Protein AF-A0A4R0HI37-F1 (afdb_monomer_lite)

Organism: NCBI:txid1124743

Structure (mmCIF, N/CA/C/O backbone):
data_AF-A0A4R0HI37-F1
#
_entry.id   AF-A0A4R0HI37-F1
#
loop_
_atom_site.group_PDB
_atom_site.id
_atom_site.type_symbol
_atom_site.label_atom_id
_atom_site.label_alt_id
_atom_site.label_comp_id
_atom_site.label_asym_id
_atom_site.label_entity_id
_atom_site.label_seq_id
_atom_site.pdbx_PDB_ins_code
_atom_site.Cartn_x
_atom_site.Cartn_y
_atom_site.Cartn_z
_atom_site.occupancy
_atom_site.B_iso_or_equiv
_atom_site.auth_seq_id
_atom_site.auth_comp_id
_atom_site.auth_asym_id
_atom_site.auth_atom_id
_atom_site.pdbx_PDB_model_num
ATOM 1 N N . MET A 1 1 ? 17.847 14.783 -6.066 1.00 59.78 1 MET A N 1
ATOM 2 C CA . MET A 1 1 ? 16.856 13.921 -5.387 1.00 59.78 1 MET A CA 1
ATOM 3 C C . MET A 1 1 ? 16.547 12.796 -6.346 1.00 59.78 1 MET A C 1
ATOM 5 O O . MET A 1 1 ? 16.470 13.089 -7.533 1.00 59.78 1 MET A O 1
ATOM 9 N N . ALA A 1 2 ? 16.446 11.561 -5.854 1.00 75.69 2 ALA A N 1
ATOM 10 C CA . ALA A 1 2 ? 16.098 10.421 -6.695 1.00 75.69 2 ALA A CA 1
ATOM 11 C C . ALA A 1 2 ? 14.688 10.615 -7.276 1.00 75.69 2 ALA A C 1
ATOM 13 O O . ALA A 1 2 ? 13.799 11.112 -6.580 1.00 75.69 2 ALA A O 1
ATOM 14 N N . ARG A 1 3 ? 14.503 10.274 -8.552 1.00 89.00 3 ARG A N 1
ATOM 15 C CA . ARG A 1 3 ? 13.191 10.282 -9.209 1.00 89.00 3 ARG A CA 1
ATOM 16 C C . ARG A 1 3 ? 12.399 9.066 -8.727 1.00 89.00 3 ARG A C 1
ATOM 18 O O . ARG A 1 3 ? 12.920 7.956 -8.769 1.00 89.00 3 ARG A O 1
ATOM 25 N N . LEU A 1 4 ? 11.158 9.276 -8.294 1.00 90.38 4 LEU A N 1
ATOM 26 C CA . LEU A 1 4 ? 10.239 8.184 -7.973 1.00 90.38 4 LEU A CA 1
ATOM 27 C C . LEU A 1 4 ? 9.734 7.543 -9.272 1.00 90.38 4 LEU A C 1
ATOM 29 O O . LEU A 1 4 ? 9.317 8.254 -10.190 1.00 90.38 4 LEU A O 1
ATOM 33 N N . ALA A 1 5 ? 9.778 6.218 -9.347 1.00 92.62 5 ALA A N 1
ATOM 34 C CA . ALA A 1 5 ? 9.290 5.439 -10.476 1.00 92.62 5 ALA A CA 1
ATOM 35 C C . ALA A 1 5 ? 8.488 4.226 -9.995 1.00 92.62 5 ALA A C 1
ATOM 37 O O . ALA A 1 5 ? 8.773 3.670 -8.935 1.00 92.62 5 ALA A O 1
ATOM 38 N N . VAL A 1 6 ? 7.507 3.807 -10.790 1.00 94.88 6 VAL A N 1
ATOM 39 C CA . VAL A 1 6 ? 6.765 2.563 -10.579 1.00 94.88 6 VAL A CA 1
ATOM 40 C C . VAL A 1 6 ? 7.229 1.517 -11.591 1.00 94.88 6 VAL A C 1
ATOM 42 O O . VAL A 1 6 ? 7.459 1.836 -12.758 1.00 94.88 6 VAL A O 1
ATOM 45 N N . LYS A 1 7 ? 7.392 0.268 -11.151 1.00 97.19 7 LYS A N 1
ATOM 46 C CA . LYS A 1 7 ? 7.703 -0.874 -12.021 1.00 97.19 7 LYS A CA 1
ATOM 47 C C . LYS A 1 7 ? 6.649 -1.958 -11.892 1.00 97.19 7 LYS A C 1
ATOM 49 O O . LYS A 1 7 ? 6.216 -2.287 -10.792 1.00 97.19 7 LYS A O 1
ATOM 54 N N . LEU A 1 8 ? 6.222 -2.494 -13.028 1.00 97.94 8 LEU A N 1
ATOM 55 C CA . LEU A 1 8 ? 5.032 -3.327 -13.131 1.00 97.94 8 LEU A CA 1
ATOM 56 C C . LEU A 1 8 ? 5.429 -4.757 -13.472 1.00 97.94 8 LEU A C 1
ATOM 58 O O . LEU A 1 8 ? 5.976 -5.029 -14.540 1.00 97.94 8 LEU A O 1
ATOM 62 N N . LEU A 1 9 ? 5.108 -5.684 -12.577 1.00 97.94 9 LEU A N 1
ATOM 63 C CA . LEU A 1 9 ? 5.112 -7.106 -12.877 1.00 97.94 9 LEU A CA 1
ATOM 64 C C . LEU A 1 9 ? 3.728 -7.475 -13.410 1.00 97.94 9 LEU A C 1
ATOM 66 O O . LEU A 1 9 ? 2.850 -7.872 -12.644 1.00 97.94 9 LEU A O 1
ATOM 70 N N . LEU A 1 10 ? 3.513 -7.289 -14.712 1.00 98.31 10 LEU A N 1
ATOM 71 C CA . LEU A 1 10 ? 2.301 -7.757 -15.383 1.00 98.31 10 LEU A CA 1
ATOM 72 C C . LEU A 1 10 ? 2.461 -9.253 -15.651 1.00 98.31 10 LEU A C 1
ATOM 74 O O . LEU A 1 10 ? 3.243 -9.635 -16.523 1.00 98.31 10 LEU A O 1
ATOM 78 N N . VAL A 1 11 ? 1.770 -10.082 -14.867 1.00 97.75 11 VAL A N 1
ATOM 79 C CA . VAL A 1 11 ? 1.872 -11.542 -14.947 1.00 97.75 11 VAL A CA 1
ATOM 80 C C . VAL A 1 11 ? 0.556 -12.129 -15.436 1.00 97.75 11 VAL A C 1
ATOM 82 O O . VAL A 1 11 ? -0.494 -11.866 -14.843 1.00 97.75 11 VAL A O 1
ATOM 85 N N . ASP A 1 12 ? 0.626 -12.928 -16.498 1.00 97.62 12 ASP A N 1
ATOM 86 C CA . ASP A 1 12 ? -0.551 -13.556 -17.094 1.00 97.62 12 ASP A CA 1
ATOM 87 C C . ASP A 1 12 ? -1.025 -14.819 -16.348 1.00 97.62 12 ASP A C 1
ATOM 89 O O . ASP A 1 12 ? -0.479 -15.204 -15.304 1.00 97.62 12 ASP A O 1
ATOM 93 N N . GLU A 1 13 ? -2.083 -15.452 -16.860 1.00 96.06 13 GLU A N 1
ATOM 94 C CA . GLU A 1 13 ? -2.658 -16.683 -16.311 1.00 96.06 13 GLU A CA 1
ATOM 95 C C . GLU A 1 13 ? -1.726 -17.905 -16.393 1.00 96.06 13 GLU A C 1
ATOM 97 O O . GLU A 1 13 ? -1.946 -18.881 -15.673 1.00 96.06 13 GLU A O 1
ATOM 102 N N . ASP A 1 14 ? -0.680 -17.840 -17.224 1.00 96.25 14 ASP A N 1
ATOM 103 C CA . ASP A 1 14 ? 0.335 -18.883 -17.412 1.00 96.25 14 ASP A CA 1
ATOM 104 C C . ASP A 1 14 ? 1.640 -18.564 -16.649 1.00 96.25 14 ASP A C 1
ATOM 106 O O . ASP A 1 14 ? 2.684 -19.162 -16.919 1.00 96.25 14 ASP A O 1
ATOM 110 N N . ASP A 1 15 ? 1.595 -17.618 -15.702 1.00 96.88 15 ASP A N 1
ATOM 111 C CA . ASP A 1 15 ? 2.742 -17.174 -14.903 1.00 96.88 15 ASP A CA 1
ATOM 112 C C . ASP A 1 15 ? 3.897 -16.576 -15.739 1.00 96.88 15 ASP A C 1
ATOM 114 O O . ASP A 1 15 ? 5.069 -16.621 -15.345 1.00 96.88 15 ASP A O 1
ATOM 118 N N . ARG A 1 16 ? 3.585 -15.970 -16.893 1.00 98.50 16 ARG A N 1
ATOM 119 C CA . ARG A 1 16 ? 4.563 -15.240 -17.713 1.00 98.50 16 ARG A CA 1
ATOM 120 C C . ARG A 1 16 ? 4.539 -13.756 -17.391 1.00 98.50 16 ARG A C 1
ATOM 122 O O . ARG A 1 16 ? 3.476 -13.158 -17.282 1.00 98.50 16 ARG A O 1
ATOM 129 N N . LEU A 1 17 ? 5.716 -13.149 -17.305 1.00 98.69 17 LEU A N 1
ATOM 130 C CA . LEU A 1 17 ? 5.931 -11.724 -17.087 1.00 98.69 17 LEU A CA 1
ATOM 131 C C . LEU A 1 17 ? 6.124 -10.990 -18.417 1.00 98.69 17 LEU A C 1
ATOM 133 O O . LEU A 1 17 ? 6.994 -11.350 -19.212 1.00 98.69 17 LEU A O 1
ATOM 137 N N . LEU A 1 18 ? 5.369 -9.916 -18.636 1.00 98.69 18 LEU A N 1
ATOM 138 C CA . LEU A 1 18 ? 5.577 -9.037 -19.782 1.00 98.69 18 LEU A CA 1
ATOM 139 C C . LEU A 1 18 ? 6.796 -8.125 -19.577 1.00 98.69 18 LEU A C 1
ATOM 141 O O . LEU A 1 18 ? 6.825 -7.332 -18.637 1.00 98.69 18 LEU A O 1
ATOM 145 N N . LEU A 1 19 ? 7.758 -8.176 -20.503 1.00 98.69 19 LEU A N 1
ATOM 146 C CA . LEU A 1 19 ? 8.892 -7.248 -20.560 1.00 98.69 19 LEU A CA 1
ATOM 147 C C . LEU A 1 19 ? 8.927 -6.468 -21.877 1.00 98.69 19 LEU A C 1
ATOM 149 O O . LEU A 1 19 ? 8.524 -6.964 -22.934 1.00 98.69 19 LEU A O 1
ATOM 153 N N . ILE A 1 20 ? 9.473 -5.256 -21.794 1.00 97.94 20 ILE A N 1
ATOM 154 C CA . ILE A 1 20 ? 9.766 -4.364 -22.913 1.00 97.94 20 ILE A CA 1
ATOM 155 C C . ILE A 1 20 ? 11.190 -4.637 -23.383 1.00 97.94 20 ILE A C 1
ATOM 157 O O . ILE A 1 20 ? 12.125 -4.588 -22.585 1.00 97.94 20 ILE A O 1
ATOM 161 N N . HIS A 1 21 ? 11.351 -4.899 -24.677 1.00 97.69 21 HIS A N 1
ATOM 162 C CA . HIS A 1 21 ? 12.651 -4.892 -25.330 1.00 97.69 21 HIS A CA 1
ATOM 163 C C . HIS A 1 21 ? 12.986 -3.463 -25.717 1.00 97.69 21 HIS A C 1
ATOM 165 O O . HIS A 1 21 ? 12.241 -2.841 -26.478 1.00 97.69 21 HIS A O 1
ATOM 171 N N . ALA A 1 22 ? 14.115 -2.956 -25.251 1.00 95.12 22 ALA A N 1
ATOM 172 C CA . ALA A 1 22 ? 14.558 -1.623 -25.584 1.00 95.12 22 ALA A CA 1
ATOM 173 C C . ALA A 1 22 ? 16.034 -1.591 -25.944 1.00 95.12 22 ALA A C 1
ATOM 175 O O . ALA A 1 22 ? 16.808 -2.504 -25.661 1.00 95.12 22 ALA A O 1
ATOM 176 N N . LYS A 1 23 ? 16.425 -0.478 -26.547 1.00 95.12 23 LYS A N 1
ATOM 177 C CA . LYS A 1 23 ? 17.791 -0.216 -26.956 1.00 95.12 23 LYS A CA 1
ATOM 178 C C . LYS A 1 23 ? 18.229 1.163 -26.512 1.00 95.12 23 LYS A C 1
ATOM 180 O O . LYS A 1 23 ? 17.545 2.152 -26.762 1.00 95.12 23 LYS A O 1
ATOM 185 N N . ASP A 1 24 ? 19.409 1.234 -25.910 1.00 90.69 24 ASP A N 1
ATOM 186 C CA . ASP A 1 24 ? 20.024 2.503 -25.546 1.00 90.69 24 ASP A CA 1
ATOM 187 C C . ASP A 1 24 ? 20.394 3.299 -26.818 1.00 90.69 24 ASP A C 1
ATOM 189 O O . ASP A 1 24 ? 21.182 2.815 -27.642 1.00 90.69 24 ASP A O 1
ATOM 193 N N . PRO A 1 25 ? 19.882 4.533 -27.005 1.00 88.31 25 PRO A N 1
ATOM 194 C CA . PRO A 1 25 ? 20.164 5.327 -28.202 1.00 88.31 25 PRO A CA 1
ATOM 195 C C . PRO A 1 25 ? 21.649 5.645 -28.412 1.00 88.31 25 PRO A C 1
ATOM 197 O O . PRO A 1 25 ? 22.098 5.773 -29.552 1.00 88.31 25 PRO A O 1
ATOM 200 N N . LYS A 1 26 ? 22.431 5.761 -27.336 1.00 89.25 26 LYS A N 1
ATOM 201 C CA . LYS A 1 26 ? 23.841 6.164 -27.361 1.00 89.25 26 LYS A CA 1
ATOM 202 C C . LYS A 1 26 ? 24.768 4.967 -27.543 1.00 89.25 26 LYS A C 1
ATOM 204 O O . LYS A 1 26 ? 25.647 5.000 -28.401 1.00 89.25 26 LYS A O 1
ATOM 209 N N . THR A 1 27 ? 24.607 3.928 -26.729 1.00 91.38 27 THR A N 1
ATOM 210 C CA . THR A 1 27 ? 25.486 2.747 -26.730 1.00 91.38 27 THR A CA 1
ATOM 211 C C . THR A 1 27 ? 25.024 1.673 -27.705 1.00 91.38 27 THR A C 1
ATOM 213 O O . THR A 1 27 ? 25.823 0.813 -28.069 1.00 91.38 27 THR A O 1
ATOM 216 N N . GLN A 1 28 ? 23.766 1.742 -28.158 1.00 92.00 28 GLN A N 1
ATOM 217 C CA . GLN A 1 28 ? 23.101 0.731 -28.983 1.00 92.00 28 GLN A CA 1
ATOM 218 C C . GLN A 1 28 ? 22.955 -0.630 -28.282 1.00 92.00 28 GLN A C 1
ATOM 220 O O . GLN A 1 28 ? 22.592 -1.599 -28.944 1.00 92.00 28 GLN A O 1
ATOM 225 N N . ALA A 1 29 ? 23.234 -0.706 -26.976 1.00 93.31 29 ALA A N 1
ATOM 226 C CA . ALA A 1 29 ? 23.033 -1.909 -26.183 1.00 93.31 29 ALA A CA 1
ATOM 227 C C . ALA A 1 29 ? 21.537 -2.194 -26.032 1.00 93.31 29 ALA A C 1
ATOM 229 O O . ALA A 1 29 ? 20.752 -1.282 -25.772 1.00 93.31 29 ALA A O 1
ATOM 230 N N . GLU A 1 30 ? 21.168 -3.457 -26.196 1.00 96.44 30 GLU A N 1
ATOM 231 C CA . GLU A 1 30 ? 19.800 -3.946 -26.063 1.00 96.44 30 GLU A CA 1
ATOM 232 C C . GLU A 1 30 ? 19.589 -4.546 -24.671 1.00 96.44 30 GLU A C 1
ATOM 234 O O . GLU A 1 30 ? 20.488 -5.185 -24.109 1.00 96.44 30 GLU A O 1
ATOM 239 N N . CYS A 1 31 ? 18.415 -4.302 -24.096 1.00 96.06 31 CYS A N 1
ATOM 240 C CA . CYS A 1 31 ? 18.028 -4.843 -22.806 1.00 96.06 31 CYS A CA 1
ATOM 241 C C . CYS A 1 31 ? 16.516 -5.029 -22.680 1.00 96.06 31 CYS A C 1
ATOM 243 O O . CYS A 1 31 ? 15.722 -4.421 -23.397 1.00 96.06 31 CYS A O 1
ATOM 245 N N . TRP A 1 32 ? 16.137 -5.855 -21.713 1.00 98.06 32 TRP A N 1
ATOM 246 C CA . TRP A 1 32 ? 14.761 -6.100 -21.325 1.00 98.06 32 TRP A CA 1
ATOM 247 C C . TRP A 1 32 ? 14.485 -5.514 -19.949 1.00 98.06 32 TRP A C 1
ATOM 249 O O . TRP A 1 32 ? 15.277 -5.700 -19.019 1.00 98.06 32 TRP A O 1
ATOM 259 N N . TYR A 1 33 ? 13.355 -4.830 -19.805 1.00 96.19 33 TYR A N 1
ATOM 260 C CA . TYR A 1 33 ? 12.918 -4.289 -18.522 1.00 96.19 33 TYR A CA 1
ATOM 261 C C . TYR A 1 33 ? 11.389 -4.321 -18.375 1.00 96.19 33 TYR A C 1
ATOM 263 O O . TYR A 1 33 ? 10.674 -4.393 -19.376 1.00 96.19 33 TYR A O 1
ATOM 271 N N . PRO A 1 34 ? 10.860 -4.269 -17.141 1.00 97.25 34 PRO A N 1
ATOM 272 C CA . PRO A 1 34 ? 9.420 -4.246 -16.916 1.00 97.25 34 PRO A CA 1
ATOM 273 C C . PRO A 1 34 ? 8.796 -2.902 -17.280 1.00 97.25 34 PRO A C 1
ATOM 275 O O . PRO A 1 34 ? 9.408 -1.848 -17.061 1.00 97.25 34 PRO A O 1
ATOM 278 N N . VAL A 1 35 ? 7.545 -2.974 -17.735 1.00 97.19 35 VAL A N 1
ATOM 279 C CA . VAL A 1 35 ? 6.644 -1.833 -17.949 1.00 97.19 35 VAL A CA 1
ATOM 280 C C . VAL A 1 35 ? 6.682 -0.897 -16.734 1.00 97.19 35 VAL A C 1
ATOM 282 O O . VAL A 1 35 ? 6.806 -1.348 -15.587 1.00 97.19 35 VAL A O 1
ATOM 285 N N . GLY A 1 36 ? 6.587 0.406 -16.970 1.00 95.44 36 GLY A N 1
ATOM 286 C CA . GLY A 1 36 ? 6.485 1.418 -15.926 1.00 95.44 36 GLY A CA 1
ATOM 287 C C . GLY A 1 36 ? 7.506 2.538 -16.055 1.00 95.44 36 GLY A C 1
ATOM 288 O O . GLY A 1 36 ? 8.613 2.354 -16.571 1.00 95.44 36 GLY A O 1
ATOM 289 N N . GLY A 1 37 ? 7.168 3.680 -15.468 1.00 93.19 37 GLY A N 1
ATOM 290 C CA . GLY A 1 37 ? 7.919 4.916 -15.609 1.00 93.19 37 GLY A CA 1
ATOM 291 C C . GLY A 1 37 ? 7.849 5.793 -14.366 1.00 93.19 37 GLY A C 1
ATOM 292 O O . GLY A 1 37 ? 7.742 5.315 -13.235 1.00 93.19 37 GLY A O 1
ATOM 293 N N . GLY A 1 38 ? 8.017 7.098 -14.564 1.00 92.88 38 GLY A N 1
ATOM 294 C CA . GLY A 1 38 ? 8.097 8.049 -13.457 1.00 92.88 38 GLY A CA 1
ATOM 295 C C . GLY A 1 38 ? 6.734 8.331 -12.841 1.00 92.88 38 GLY A C 1
ATOM 296 O O . GLY A 1 38 ? 5.750 8.465 -13.556 1.00 92.88 38 GLY A O 1
ATOM 297 N N . VAL A 1 39 ? 6.704 8.501 -11.522 1.00 91.31 39 VAL A N 1
ATOM 298 C CA . VAL A 1 39 ? 5.502 8.943 -10.805 1.00 91.31 39 VAL A CA 1
ATOM 299 C C . VAL A 1 39 ? 5.473 10.469 -10.787 1.00 91.31 39 VAL A C 1
ATOM 301 O O . VAL A 1 39 ? 6.465 11.108 -10.414 1.00 91.31 39 VAL A O 1
ATOM 304 N N . GLU A 1 40 ? 4.355 11.056 -11.209 1.00 88.94 40 GLU A N 1
ATOM 305 C CA . GLU A 1 40 ? 4.152 12.507 -11.193 1.00 88.94 40 GLU A CA 1
ATOM 306 C C . GLU A 1 40 ? 3.806 13.016 -9.779 1.00 88.94 40 GLU A C 1
ATOM 308 O O . GLU A 1 40 ? 3.423 12.250 -8.898 1.00 88.94 40 GLU A O 1
ATOM 313 N N . ALA A 1 41 ? 3.995 14.316 -9.518 1.00 73.69 41 ALA A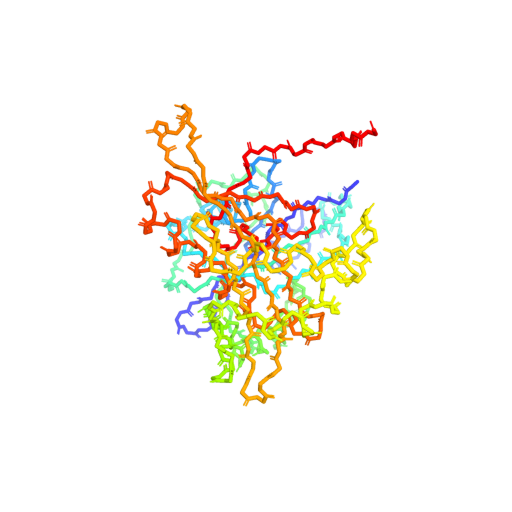 N 1
ATOM 314 C CA . ALA A 1 41 ? 3.969 14.878 -8.158 1.00 73.69 41 ALA A CA 1
ATOM 315 C C . ALA A 1 41 ? 2.610 14.743 -7.437 1.00 73.69 41 ALA A C 1
ATOM 317 O O . ALA A 1 41 ? 2.550 14.788 -6.209 1.00 73.69 41 ALA A O 1
ATOM 318 N N . ASP A 1 42 ? 1.543 14.609 -8.209 1.00 81.06 42 ASP A N 1
ATOM 319 C CA . ASP A 1 42 ? 0.139 14.569 -7.819 1.00 81.06 42 ASP A CA 1
ATOM 320 C C . ASP A 1 42 ? -0.518 13.213 -8.137 1.00 81.06 42 ASP A C 1
ATOM 322 O O . ASP A 1 42 ? -1.724 13.038 -7.964 1.00 81.06 42 ASP A O 1
ATOM 326 N N . GLU A 1 43 ? 0.283 12.231 -8.550 1.00 79.06 43 GLU A N 1
ATOM 327 C CA . GLU A 1 43 ? -0.177 10.913 -8.963 1.00 79.06 43 GLU A CA 1
ATOM 328 C C . GLU A 1 43 ? 0.105 9.852 -7.882 1.00 79.06 43 GLU A C 1
ATOM 330 O O . GLU A 1 43 ? 1.173 9.811 -7.270 1.00 79.06 43 GLU A O 1
ATOM 335 N N . SER A 1 44 ? -0.862 8.961 -7.629 1.00 82.06 44 SER A N 1
ATOM 336 C CA . SER A 1 44 ? -0.637 7.790 -6.770 1.00 82.06 44 SER A CA 1
ATOM 337 C C . SER A 1 44 ? 0.161 6.710 -7.513 1.00 82.06 44 SER A C 1
ATOM 339 O O . SER A 1 44 ? 0.123 6.649 -8.740 1.00 82.06 44 SER A O 1
ATOM 341 N N . LEU A 1 45 ? 0.804 5.779 -6.795 1.00 81.12 45 LEU A N 1
ATOM 342 C CA . LEU A 1 45 ? 1.499 4.644 -7.430 1.00 81.12 45 LEU A CA 1
ATOM 343 C C . LEU A 1 45 ? 0.585 3.820 -8.350 1.00 81.12 45 LEU A C 1
ATOM 345 O O . LEU A 1 45 ? 1.017 3.388 -9.412 1.00 81.12 45 LEU A O 1
ATOM 349 N N . GLN A 1 46 ? -0.679 3.625 -7.963 1.00 89.69 46 GLN A N 1
ATOM 350 C CA . GLN A 1 46 ? -1.654 2.870 -8.759 1.00 89.69 46 GLN A CA 1
ATOM 351 C C . GLN A 1 46 ? -2.114 3.655 -9.992 1.00 89.69 46 GLN A C 1
ATOM 353 O O . GLN A 1 46 ? -2.355 3.076 -11.048 1.00 89.69 46 GLN A O 1
ATOM 358 N N . THR A 1 47 ? -2.223 4.979 -9.870 1.00 87.31 47 THR A N 1
ATOM 359 C CA . THR A 1 47 ? -2.568 5.850 -10.998 1.00 87.31 47 THR A CA 1
ATOM 360 C C . THR A 1 47 ? -1.426 5.867 -12.016 1.00 87.31 47 THR A C 1
ATOM 362 O O . THR A 1 47 ? -1.681 5.603 -13.190 1.00 87.31 47 THR A O 1
ATOM 365 N N . ALA A 1 48 ? -0.178 6.008 -11.550 1.00 91.81 48 ALA A N 1
ATOM 366 C CA . ALA A 1 48 ? 1.015 5.929 -12.393 1.00 91.81 48 ALA A CA 1
ATOM 367 C C . ALA A 1 48 ? 1.121 4.562 -13.074 1.00 91.81 48 ALA A C 1
ATOM 369 O O . ALA A 1 48 ? 1.330 4.481 -14.278 1.00 91.81 48 ALA A O 1
ATOM 370 N N . ALA A 1 49 ? 0.884 3.480 -12.329 1.00 95.62 49 ALA A N 1
ATOM 371 C CA . ALA A 1 49 ? 0.842 2.124 -12.865 1.00 95.62 49 ALA A CA 1
ATOM 372 C C . ALA A 1 49 ? -0.159 1.970 -14.018 1.00 95.62 49 ALA A C 1
ATOM 374 O O . ALA A 1 49 ? 0.182 1.426 -15.070 1.00 95.62 49 ALA A O 1
ATOM 375 N N . ALA A 1 50 ? -1.387 2.461 -13.833 1.00 94.50 50 ALA A N 1
ATOM 376 C CA . ALA A 1 50 ? -2.434 2.389 -14.844 1.00 94.50 50 ALA A CA 1
ATOM 377 C C . ALA A 1 50 ? -2.110 3.245 -16.079 1.00 94.50 50 ALA A C 1
ATOM 379 O O . ALA A 1 50 ? -2.331 2.789 -17.203 1.00 94.50 50 ALA A O 1
ATOM 380 N N . ARG A 1 51 ? -1.568 4.455 -15.880 1.00 95.44 51 ARG A N 1
ATOM 381 C CA . ARG A 1 51 ? -1.148 5.350 -16.965 1.00 95.44 51 ARG A CA 1
ATOM 382 C C . ARG A 1 51 ? -0.029 4.727 -17.795 1.00 95.44 51 ARG A C 1
ATOM 384 O O . ARG A 1 51 ? -0.218 4.538 -18.991 1.00 95.44 51 ARG A O 1
ATOM 391 N N . GLU A 1 52 ? 1.074 4.342 -17.159 1.00 96.69 52 GLU A N 1
ATOM 392 C CA . GLU A 1 52 ? 2.247 3.761 -17.826 1.00 96.69 52 GLU A CA 1
ATOM 393 C C . GLU A 1 52 ? 1.885 2.456 -18.552 1.00 96.69 52 GLU A C 1
ATOM 395 O O . GLU A 1 52 ? 2.240 2.254 -19.711 1.00 96.69 52 GLU A O 1
ATOM 400 N N . THR A 1 53 ? 1.077 1.597 -17.920 1.00 97.31 53 THR A N 1
ATOM 401 C CA . THR A 1 53 ? 0.574 0.375 -18.564 1.00 97.31 53 THR A CA 1
ATOM 402 C C . THR A 1 53 ? -0.191 0.691 -19.846 1.00 97.31 53 THR A C 1
ATOM 404 O O . THR A 1 53 ? 0.029 0.046 -20.875 1.00 97.31 53 THR A O 1
ATOM 407 N N . TYR A 1 54 ? -1.098 1.667 -19.804 1.00 96.25 54 TYR A N 1
ATOM 408 C CA . TYR A 1 54 ? -1.867 2.056 -20.978 1.00 96.25 54 TYR A CA 1
ATOM 409 C C . TYR A 1 54 ? -0.977 2.672 -22.064 1.00 96.25 54 TYR A C 1
ATOM 411 O O . TYR A 1 54 ? -1.100 2.304 -23.232 1.00 96.25 54 TYR A O 1
ATOM 419 N N . GLU A 1 55 ? -0.076 3.578 -21.692 1.00 94.38 55 GLU A N 1
ATOM 420 C CA . GLU A 1 55 ? 0.837 4.267 -22.606 1.00 94.38 55 GLU A CA 1
ATOM 421 C C . GLU A 1 55 ? 1.738 3.273 -23.352 1.00 94.38 55 GLU A C 1
ATOM 423 O O . GLU A 1 55 ? 1.730 3.247 -24.590 1.00 94.38 55 GLU A O 1
ATOM 428 N N . GLU A 1 56 ? 2.422 2.398 -22.610 1.00 95.75 56 GLU A N 1
ATOM 429 C CA . GLU A 1 56 ? 3.428 1.477 -23.142 1.00 95.75 56 GLU A CA 1
ATOM 430 C C . GLU A 1 56 ? 2.826 0.220 -23.779 1.00 95.75 56 GLU A C 1
ATOM 432 O O . GLU A 1 56 ? 3.376 -0.295 -24.750 1.00 95.75 56 GLU A O 1
ATOM 437 N N . THR A 1 57 ? 1.692 -0.287 -23.281 1.00 96.12 57 THR A N 1
ATOM 438 C CA . THR A 1 57 ? 1.162 -1.600 -23.707 1.00 96.12 57 THR A CA 1
ATOM 439 C C . THR A 1 57 ? -0.223 -1.545 -24.348 1.00 96.12 57 THR A C 1
ATOM 441 O O . THR A 1 57 ? -0.634 -2.510 -24.996 1.00 96.12 57 THR A O 1
ATOM 444 N N . GLY A 1 58 ? -0.955 -0.443 -24.172 1.00 95.88 58 GLY A N 1
ATOM 445 C CA . GLY A 1 58 ? -2.338 -0.286 -24.624 1.00 95.88 58 GLY A CA 1
ATOM 446 C C . GLY A 1 58 ? -3.389 -0.977 -23.753 1.00 95.88 58 GLY A C 1
ATOM 447 O O . GLY A 1 58 ? -4.585 -0.815 -24.019 1.00 95.88 58 GLY A O 1
ATOM 448 N N . LEU A 1 59 ? -2.986 -1.718 -22.713 1.00 95.88 59 LEU A N 1
ATOM 449 C CA . LEU A 1 59 ? -3.911 -2.349 -21.776 1.00 95.88 59 LEU A CA 1
ATOM 450 C C . LEU A 1 59 ? -4.681 -1.279 -20.983 1.00 95.88 59 LEU A C 1
ATOM 452 O O . LEU A 1 59 ? -4.109 -0.323 -20.464 1.00 95.88 59 LEU A O 1
ATOM 456 N N . ARG A 1 60 ? -6.004 -1.443 -20.906 1.00 92.69 60 ARG A N 1
ATOM 457 C CA . ARG A 1 60 ? -6.915 -0.594 -20.124 1.00 92.69 60 ARG A CA 1
ATOM 458 C C . ARG A 1 60 ? -7.410 -1.353 -18.902 1.00 92.69 60 ARG A C 1
ATOM 460 O O . ARG A 1 60 ? -7.311 -2.574 -18.862 1.00 92.69 60 ARG A O 1
ATOM 467 N N . ASP A 1 61 ? -7.982 -0.614 -17.955 1.00 89.00 61 ASP A N 1
ATOM 468 C CA . ASP A 1 61 ? -8.640 -1.173 -16.769 1.00 89.00 61 ASP A CA 1
ATOM 469 C C . ASP A 1 61 ? -7.716 -2.102 -15.964 1.00 89.00 61 ASP A C 1
ATOM 471 O O . ASP A 1 61 ? -8.116 -3.178 -15.524 1.00 89.00 61 ASP A O 1
ATOM 475 N N . LEU A 1 62 ? -6.457 -1.676 -15.789 1.00 92.06 62 LEU A N 1
ATOM 476 C CA . LEU A 1 62 ? -5.453 -2.407 -15.021 1.00 92.06 62 LEU A CA 1
ATOM 477 C C . LEU A 1 62 ? -5.992 -2.714 -13.606 1.00 92.06 62 LEU A C 1
ATOM 479 O O . LEU A 1 62 ? -6.348 -1.777 -12.883 1.00 92.06 62 LEU A O 1
ATOM 483 N N . PRO A 1 63 ? -6.036 -3.993 -13.184 1.00 83.25 63 PRO A N 1
ATOM 484 C CA . PRO A 1 63 ? -6.414 -4.358 -11.821 1.00 83.25 63 PRO A CA 1
ATOM 485 C C . PRO A 1 63 ? -5.493 -3.706 -10.790 1.00 83.25 63 PRO A C 1
ATOM 487 O O . PRO A 1 63 ? -4.335 -3.418 -11.085 1.00 83.25 63 PRO A O 1
ATOM 490 N N . THR A 1 64 ? -5.967 -3.495 -9.563 1.00 83.44 64 THR A N 1
ATOM 491 C CA . THR A 1 64 ? -5.125 -2.934 -8.496 1.00 83.44 64 THR A CA 1
ATOM 492 C C . THR A 1 64 ? -3.901 -3.814 -8.243 1.00 83.44 64 THR A C 1
ATOM 494 O O . THR A 1 64 ? -4.024 -5.017 -8.030 1.00 83.44 64 THR A O 1
ATOM 497 N N . GLY A 1 65 ? -2.718 -3.201 -8.255 1.00 83.50 65 GLY A N 1
ATOM 498 C CA . GLY A 1 65 ? -1.455 -3.905 -8.067 1.00 83.50 65 GLY A CA 1
ATOM 499 C C . GLY A 1 65 ? -1.109 -4.117 -6.604 1.00 83.50 65 GLY A C 1
ATOM 500 O O . GLY A 1 65 ? -1.384 -3.267 -5.755 1.00 83.50 65 GLY A O 1
ATOM 501 N N . ILE A 1 66 ? -0.437 -5.222 -6.308 1.00 82.31 66 ILE A N 1
ATOM 502 C CA . ILE A 1 66 ? 0.097 -5.516 -4.979 1.00 82.31 66 ILE A CA 1
ATOM 503 C C . ILE A 1 66 ? 1.537 -5.026 -4.929 1.00 82.31 66 ILE A C 1
ATOM 505 O O . ILE A 1 66 ? 2.345 -5.418 -5.761 1.00 82.31 66 ILE A O 1
ATOM 509 N N . HIS A 1 67 ? 1.885 -4.196 -3.951 1.00 87.06 67 HIS A N 1
ATOM 510 C CA . HIS A 1 67 ? 3.272 -3.776 -3.777 1.00 87.06 67 HIS A CA 1
ATOM 511 C C . HIS A 1 67 ? 4.153 -4.943 -3.307 1.00 87.06 67 HIS A C 1
ATOM 513 O O . HIS A 1 67 ? 3.842 -5.581 -2.298 1.00 87.06 67 HIS A O 1
ATOM 519 N N . VAL A 1 68 ? 5.245 -5.210 -4.031 1.00 83.69 68 VAL A N 1
ATOM 520 C CA . VAL A 1 68 ? 6.112 -6.377 -3.802 1.00 83.69 68 VAL A CA 1
ATOM 521 C C . VAL A 1 68 ? 7.535 -6.011 -3.401 1.00 83.69 68 VAL A C 1
ATOM 523 O O . VAL A 1 68 ? 8.052 -6.617 -2.465 1.00 83.69 68 VAL A O 1
ATOM 526 N N . TRP A 1 69 ? 8.159 -5.012 -4.034 1.00 85.62 69 TRP A N 1
ATOM 527 C CA . TRP A 1 69 ? 9.571 -4.677 -3.815 1.00 85.62 69 TRP A CA 1
ATOM 528 C C . TRP A 1 69 ? 9.834 -3.175 -3.917 1.00 85.62 69 TRP A C 1
ATOM 530 O O . TRP A 1 69 ? 9.169 -2.473 -4.672 1.00 85.62 69 TRP A O 1
ATOM 540 N N . THR A 1 70 ? 10.884 -2.710 -3.240 1.00 82.75 70 THR A N 1
ATOM 541 C CA . THR A 1 70 ? 11.455 -1.375 -3.450 1.00 82.75 70 THR A CA 1
ATOM 542 C C . THR A 1 70 ? 12.922 -1.474 -3.841 1.00 82.75 70 THR A C 1
ATOM 544 O O . THR A 1 70 ? 13.632 -2.390 -3.411 1.00 82.75 70 THR A O 1
ATOM 547 N N . ARG A 1 71 ? 13.394 -0.540 -4.671 1.00 83.50 71 ARG A N 1
ATOM 548 C CA . ARG A 1 71 ? 14.790 -0.522 -5.119 1.00 83.50 71 ARG A CA 1
ATOM 549 C C . ARG A 1 71 ? 15.301 0.891 -5.366 1.00 83.50 71 ARG A C 1
ATOM 551 O O . ARG A 1 71 ? 14.845 1.574 -6.274 1.00 83.50 71 ARG A O 1
ATOM 558 N N . ASP A 1 72 ? 16.325 1.280 -4.617 1.00 84.69 72 ASP A N 1
ATOM 559 C CA . ASP A 1 72 ? 17.138 2.459 -4.911 1.00 84.69 72 ASP A CA 1
ATOM 560 C C . ASP A 1 72 ? 18.323 2.060 -5.789 1.00 84.69 72 ASP A C 1
ATOM 562 O O . ASP A 1 72 ? 19.111 1.182 -5.424 1.00 84.69 72 ASP A O 1
ATOM 566 N N . HIS A 1 73 ? 18.473 2.699 -6.947 1.00 83.38 73 HIS A N 1
ATOM 567 C CA . HIS A 1 73 ? 19.652 2.501 -7.788 1.00 83.38 73 HIS A CA 1
ATOM 568 C C . HIS A 1 73 ? 19.910 3.689 -8.713 1.00 83.38 73 HIS A C 1
ATOM 570 O O . HIS A 1 73 ? 19.074 4.573 -8.890 1.00 83.38 73 HIS A O 1
ATOM 576 N N . THR A 1 74 ? 21.091 3.675 -9.316 1.00 88.62 74 THR A N 1
ATOM 577 C CA . THR A 1 74 ? 21.512 4.644 -10.322 1.00 88.62 74 THR A CA 1
ATOM 578 C C . THR A 1 74 ? 21.827 3.886 -11.602 1.00 88.62 74 THR A C 1
ATOM 580 O O . THR A 1 74 ? 22.571 2.904 -11.564 1.00 88.62 74 THR A O 1
ATOM 583 N N . TYR A 1 75 ? 21.311 4.353 -12.736 1.00 84.69 75 TYR A N 1
ATOM 584 C CA . TYR A 1 75 ? 21.635 3.792 -14.047 1.00 84.69 75 TYR A CA 1
ATOM 585 C C . TYR A 1 75 ? 22.026 4.892 -15.037 1.00 84.69 75 TYR A C 1
ATOM 587 O O . TYR A 1 75 ? 21.665 6.056 -14.864 1.00 84.69 75 TYR A O 1
ATOM 595 N N . GLU A 1 76 ? 22.802 4.529 -16.061 1.00 86.19 76 GLU A N 1
ATOM 596 C CA . GLU A 1 76 ? 23.087 5.399 -17.206 1.00 86.19 76 GLU A CA 1
ATOM 597 C C . GLU A 1 76 ? 22.266 4.918 -18.401 1.00 86.19 76 GLU A C 1
ATOM 599 O O . GLU A 1 76 ? 22.358 3.749 -18.773 1.00 86.19 76 GLU A O 1
ATOM 604 N N . PHE A 1 77 ? 21.482 5.810 -19.003 1.00 81.44 77 PHE A N 1
ATOM 605 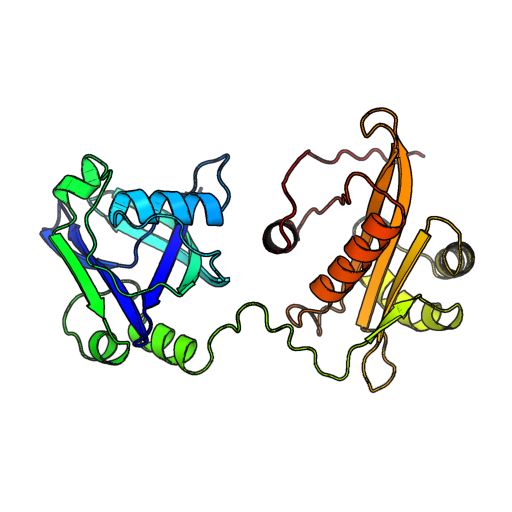C CA . PHE A 1 77 ? 20.739 5.522 -20.226 1.00 81.44 77 PHE A CA 1
ATOM 606 C C . PHE A 1 77 ? 20.723 6.757 -21.122 1.00 81.44 77 PHE A C 1
ATOM 608 O O . PHE A 1 77 ? 20.601 7.882 -20.637 1.00 81.44 77 PHE A O 1
ATOM 615 N N . ASN A 1 78 ? 20.944 6.577 -22.428 1.00 85.50 78 ASN A N 1
ATOM 616 C CA . ASN A 1 78 ? 21.153 7.684 -23.374 1.00 85.50 78 ASN A CA 1
ATOM 617 C C . ASN A 1 78 ? 22.277 8.660 -22.939 1.00 85.50 78 ASN A C 1
ATOM 619 O O . ASN A 1 78 ? 22.307 9.834 -23.300 1.00 85.50 78 ASN A O 1
ATOM 623 N N . GLY A 1 79 ? 23.242 8.171 -22.153 1.00 85.12 79 GLY A N 1
ATOM 624 C CA . GLY A 1 79 ? 24.337 8.974 -21.614 1.00 85.12 79 GLY A CA 1
ATOM 625 C C . GLY A 1 79 ? 23.986 9.893 -20.453 1.00 85.12 79 GLY A C 1
ATOM 626 O O . GLY A 1 79 ? 24.846 10.679 -20.054 1.00 85.12 79 GLY A O 1
ATOM 627 N N . GLU A 1 80 ? 22.771 9.792 -19.926 1.00 86.25 80 GLU A N 1
ATOM 628 C CA . GLU A 1 80 ? 22.335 10.490 -18.727 1.00 86.25 80 GLU A CA 1
ATOM 629 C C . GLU A 1 80 ? 22.343 9.528 -17.546 1.00 86.25 80 GLU A C 1
ATOM 631 O O . GLU A 1 80 ? 21.844 8.408 -17.632 1.00 86.25 80 GLU A O 1
ATOM 636 N N . THR A 1 81 ? 22.930 9.967 -16.435 1.00 88.50 81 THR A N 1
ATOM 637 C CA . THR A 1 81 ? 22.908 9.223 -15.177 1.00 88.50 81 THR A CA 1
ATOM 638 C C . THR A 1 81 ? 21.684 9.642 -14.377 1.00 88.50 81 THR A C 1
ATOM 640 O O . THR A 1 81 ? 21.535 10.821 -14.051 1.00 88.50 81 THR A O 1
ATOM 643 N N . VAL A 1 82 ? 20.826 8.681 -14.046 1.00 87.00 82 VAL A N 1
ATOM 644 C CA . VAL A 1 82 ? 19.574 8.919 -13.326 1.00 87.00 82 VAL A CA 1
ATOM 645 C C . VAL A 1 82 ? 19.588 8.143 -12.015 1.00 87.00 82 VAL A C 1
ATOM 647 O O . VAL A 1 82 ? 19.721 6.920 -12.011 1.00 87.00 82 VAL A O 1
ATOM 650 N N . ASP A 1 83 ? 19.423 8.865 -10.906 1.00 90.12 83 ASP A N 1
ATOM 651 C CA . ASP A 1 83 ? 19.136 8.283 -9.595 1.00 90.12 83 ASP A CA 1
ATOM 652 C C . ASP A 1 83 ? 17.630 8.040 -9.485 1.00 90.12 83 ASP A C 1
ATOM 654 O O . ASP A 1 83 ? 16.839 8.981 -9.628 1.00 90.12 83 ASP A O 1
ATOM 658 N N . VAL A 1 84 ? 17.227 6.803 -9.205 1.00 87.75 84 VAL A N 1
ATOM 659 C CA . VAL A 1 84 ? 15.815 6.430 -9.094 1.00 87.75 84 VAL A CA 1
ATOM 660 C C . VAL A 1 84 ? 15.518 5.649 -7.820 1.00 87.75 84 VAL A C 1
ATOM 662 O O . VAL A 1 84 ? 16.324 4.843 -7.354 1.00 87.75 84 VAL A O 1
ATOM 665 N N . HIS A 1 85 ? 14.327 5.903 -7.288 1.00 90.06 85 HIS A N 1
ATOM 666 C CA . HIS A 1 85 ? 13.672 5.092 -6.274 1.00 90.06 85 HIS A CA 1
ATOM 667 C C . HIS A 1 85 ? 12.496 4.388 -6.948 1.00 90.06 85 HIS A C 1
ATOM 669 O O . HIS A 1 85 ? 11.575 5.053 -7.425 1.00 90.06 85 HIS A O 1
ATOM 675 N N . GLU A 1 86 ? 12.549 3.065 -7.040 1.00 91.50 86 GLU A N 1
ATOM 676 C CA . GLU A 1 86 ? 11.520 2.259 -7.690 1.00 91.50 86 GLU A CA 1
ATOM 677 C C . GLU A 1 86 ? 10.614 1.585 -6.659 1.00 91.50 86 GLU A C 1
ATOM 679 O O . GLU A 1 86 ? 11.101 0.920 -5.744 1.00 91.50 86 GLU A O 1
ATOM 684 N N . GLU A 1 87 ? 9.307 1.688 -6.877 1.00 90.69 87 GLU A N 1
ATOM 685 C CA . GLU A 1 87 ? 8.250 0.954 -6.176 1.00 90.69 87 GLU A CA 1
ATOM 686 C C . GLU A 1 87 ? 7.665 -0.082 -7.151 1.00 90.69 87 GLU A C 1
ATOM 688 O O . GLU A 1 87 ? 7.251 0.265 -8.259 1.00 90.69 87 GLU A O 1
ATOM 693 N N . TRP A 1 88 ? 7.657 -1.364 -6.784 1.00 93.94 88 TRP A N 1
ATOM 694 C CA . TRP A 1 88 ? 7.288 -2.456 -7.692 1.00 93.94 88 TRP A CA 1
ATOM 695 C C . TRP A 1 88 ? 5.911 -3.017 -7.354 1.00 93.94 88 TRP A C 1
ATOM 697 O O . TRP A 1 88 ? 5.665 -3.407 -6.210 1.00 93.94 88 TRP A O 1
ATOM 707 N N . LEU A 1 89 ? 5.028 -3.103 -8.349 1.00 91.56 89 LEU A N 1
ATOM 708 C CA . LEU A 1 89 ? 3.666 -3.614 -8.208 1.00 91.56 89 LEU A CA 1
ATOM 709 C C . LEU A 1 89 ? 3.458 -4.878 -9.052 1.00 91.56 89 LEU A C 1
ATOM 711 O O . LEU A 1 89 ? 3.763 -4.897 -10.242 1.00 91.56 89 LEU A O 1
ATOM 715 N N . LEU A 1 90 ? 2.898 -5.924 -8.446 1.00 94.38 90 LEU A N 1
ATOM 716 C CA . LEU A 1 90 ? 2.425 -7.132 -9.119 1.00 94.38 90 LEU A CA 1
ATOM 717 C C . LEU A 1 90 ? 0.967 -6.971 -9.539 1.00 94.38 90 LEU A C 1
ATOM 719 O O . LEU A 1 90 ? 0.112 -6.707 -8.696 1.00 94.38 90 LEU A O 1
ATOM 723 N N . HIS A 1 91 ? 0.685 -7.215 -10.817 1.00 94.31 91 HIS A N 1
ATOM 724 C CA . HIS A 1 91 ? -0.664 -7.231 -11.370 1.00 94.31 91 HIS A CA 1
ATOM 725 C C . HIS A 1 91 ? -0.908 -8.559 -12.086 1.00 94.31 91 HIS A C 1
ATOM 727 O O . HIS A 1 91 ? -0.147 -8.939 -12.977 1.00 94.31 91 HIS A O 1
ATOM 733 N N . ARG A 1 92 ? -1.990 -9.249 -11.715 1.00 93.44 92 ARG A N 1
ATOM 734 C CA . ARG A 1 92 ? -2.508 -10.381 -12.489 1.00 93.44 92 ARG A CA 1
ATOM 735 C C . ARG A 1 92 ? -3.398 -9.849 -13.601 1.00 93.44 92 ARG A C 1
ATOM 737 O O . ARG A 1 92 ? -4.321 -9.086 -13.328 1.00 93.44 92 ARG A O 1
ATOM 744 N N . VAL A 1 93 ? -3.100 -10.229 -14.835 1.00 95.38 93 VAL A N 1
ATOM 745 C CA . VAL A 1 93 ? -3.820 -9.785 -16.034 1.00 95.38 93 VAL A CA 1
ATOM 746 C C . VAL A 1 93 ? -4.114 -10.984 -16.924 1.00 95.38 93 VAL A C 1
ATOM 748 O O . VAL A 1 93 ? -3.419 -11.988 -16.839 1.00 95.38 93 VAL A O 1
ATOM 751 N N . ASP A 1 94 ? -5.123 -10.888 -17.783 1.00 96.50 94 ASP A N 1
ATOM 752 C CA . ASP A 1 94 ? -5.279 -11.867 -18.859 1.00 96.50 94 ASP A CA 1
ATOM 753 C C . ASP A 1 94 ? -4.183 -11.639 -19.910 1.00 96.50 94 ASP A C 1
ATOM 755 O O . ASP A 1 94 ? -3.794 -10.495 -20.177 1.00 96.50 94 ASP A O 1
ATOM 759 N N . HIS A 1 95 ? -3.709 -12.707 -20.546 1.00 97.75 95 HIS A N 1
ATOM 760 C CA . HIS A 1 95 ? -2.744 -12.611 -21.629 1.00 97.75 95 HIS A CA 1
ATOM 761 C C . HIS A 1 95 ? -3.257 -11.709 -22.763 1.00 97.75 95 HIS A C 1
ATOM 763 O O . HIS A 1 95 ? -4.375 -11.856 -23.267 1.00 97.75 95 HIS A O 1
ATOM 769 N N . PHE A 1 96 ? -2.401 -10.803 -23.237 1.00 97.19 96 PHE A N 1
ATOM 770 C CA . PHE A 1 96 ? -2.725 -9.899 -24.338 1.00 97.19 96 PHE A CA 1
ATOM 771 C C . PHE A 1 96 ? -1.519 -9.640 -25.244 1.00 97.19 96 PHE A C 1
ATOM 773 O O . PHE A 1 96 ? -0.366 -9.874 -24.884 1.00 97.19 96 PHE A O 1
ATOM 780 N N . THR A 1 97 ? -1.790 -9.143 -26.452 1.00 97.06 97 THR A N 1
ATOM 781 C CA . THR A 1 97 ? -0.751 -8.644 -27.361 1.00 97.06 97 THR A CA 1
ATOM 782 C C . THR A 1 97 ? -0.560 -7.147 -27.118 1.00 97.06 97 THR A C 1
ATOM 784 O O . THR A 1 97 ? -1.489 -6.390 -27.414 1.00 97.06 97 THR A O 1
ATOM 787 N N . PRO A 1 98 ? 0.602 -6.701 -26.607 1.00 95.88 98 PRO A N 1
ATOM 788 C CA . PRO A 1 98 ? 0.852 -5.287 -26.367 1.00 95.88 98 PRO A CA 1
ATOM 789 C C . PRO A 1 98 ? 0.797 -4.489 -27.665 1.00 95.88 98 PRO A C 1
ATOM 791 O O . PRO A 1 98 ? 1.408 -4.853 -28.673 1.00 95.88 98 PRO A O 1
ATOM 794 N N . ALA A 1 99 ? 0.063 -3.388 -27.622 1.00 92.12 99 ALA A N 1
ATOM 795 C CA . ALA A 1 99 ? -0.049 -2.426 -28.699 1.00 92.12 99 ALA A CA 1
ATOM 796 C C . ALA A 1 99 ? 0.080 -1.031 -28.074 1.00 92.12 99 ALA A C 1
ATOM 798 O O . ALA A 1 99 ? -0.916 -0.518 -27.562 1.00 92.12 99 ALA A O 1
ATOM 799 N N . PRO A 1 100 ? 1.287 -0.432 -28.083 1.00 90.00 100 PRO A N 1
ATOM 800 C CA . PRO A 1 100 ? 1.519 0.851 -27.432 1.00 90.00 100 PRO A CA 1
ATOM 801 C C . PRO A 1 100 ? 0.510 1.905 -27.887 1.00 90.00 100 PRO A C 1
ATOM 803 O O . PRO A 1 100 ? 0.302 2.091 -29.091 1.00 90.00 100 PRO A O 1
ATOM 806 N N . ALA A 1 101 ? -0.137 2.575 -26.934 1.00 83.94 101 ALA A N 1
ATOM 807 C CA . ALA A 1 101 ? -1.191 3.537 -27.241 1.00 83.94 101 ALA A CA 1
ATOM 808 C C . ALA A 1 101 ? -0.654 4.969 -27.323 1.00 83.94 101 ALA A C 1
ATOM 810 O O . ALA A 1 101 ? -1.096 5.740 -28.176 1.00 83.94 101 ALA A O 1
ATOM 811 N N . HIS A 1 102 ? 0.282 5.321 -26.439 1.00 85.56 102 HIS A N 1
ATOM 812 C CA . HIS A 1 102 ? 0.785 6.684 -26.274 1.00 85.56 102 HIS A CA 1
ATOM 813 C C . HIS A 1 102 ? 2.237 6.668 -25.790 1.00 85.56 102 HIS A C 1
ATOM 815 O O . HIS A 1 102 ? 2.529 7.075 -24.674 1.00 85.56 102 HIS A O 1
ATOM 821 N N . LEU A 1 103 ? 3.150 6.212 -26.645 1.00 84.38 103 LEU A N 1
ATOM 822 C CA . LEU A 1 103 ? 4.577 6.319 -26.355 1.00 84.38 103 LEU A CA 1
ATOM 823 C C . LEU A 1 103 ? 5.029 7.776 -26.402 1.00 84.38 103 LEU A C 1
ATOM 825 O O . LEU A 1 103 ? 4.628 8.540 -27.287 1.00 84.38 103 LEU A O 1
ATOM 829 N N . SER A 1 104 ? 5.929 8.136 -25.497 1.00 81.00 104 SER A N 1
ATOM 830 C CA . SER A 1 104 ? 6.698 9.366 -25.619 1.00 81.00 104 SER A CA 1
ATOM 831 C C . SER A 1 104 ? 7.571 9.344 -26.882 1.00 81.00 104 SER A C 1
ATOM 833 O O . SER A 1 104 ? 7.898 8.287 -27.440 1.00 81.00 104 SER A O 1
ATOM 835 N N . ASP A 1 105 ? 8.013 10.525 -27.329 1.00 79.31 105 ASP A N 1
ATOM 836 C CA . ASP A 1 105 ? 8.993 10.646 -28.422 1.00 79.31 105 ASP A CA 1
ATOM 837 C C . ASP A 1 105 ? 10.254 9.817 -28.138 1.00 79.31 105 ASP A C 1
ATOM 839 O O . ASP A 1 105 ? 10.891 9.289 -29.048 1.00 79.31 105 ASP A O 1
ATOM 843 N N . TYR A 1 106 ? 10.596 9.689 -26.857 1.00 77.12 106 TYR A N 1
ATOM 844 C CA . TYR A 1 106 ? 11.725 8.913 -26.389 1.00 77.12 106 TYR A CA 1
ATOM 845 C C . TYR A 1 106 ? 11.506 7.408 -26.581 1.00 77.12 106 TYR A C 1
ATOM 847 O O . TYR A 1 106 ? 12.273 6.765 -27.299 1.00 77.12 106 TYR A O 1
ATOM 855 N N . GLU A 1 107 ? 10.427 6.863 -26.019 1.00 83.75 107 GLU A N 1
ATOM 856 C CA . GLU A 1 107 ? 10.086 5.435 -26.098 1.00 83.75 107 GLU A CA 1
ATOM 857 C C . GLU A 1 107 ? 9.850 4.965 -27.529 1.00 83.75 107 GLU A C 1
ATOM 859 O O . GLU A 1 107 ? 10.258 3.867 -27.901 1.00 83.75 107 GLU A O 1
ATOM 864 N N . THR A 1 108 ? 9.282 5.830 -28.371 1.00 81.88 108 THR A N 1
ATOM 865 C CA . THR A 1 108 ? 9.095 5.556 -29.803 1.00 81.88 108 THR A CA 1
ATOM 866 C C . THR A 1 108 ? 10.416 5.217 -30.506 1.00 81.88 108 THR A C 1
ATOM 868 O O . THR A 1 108 ? 10.426 4.508 -31.512 1.00 81.88 108 THR A O 1
ATOM 871 N N . THR A 1 109 ? 11.544 5.725 -29.999 1.00 82.81 109 THR A N 1
ATOM 872 C CA . THR A 1 109 ? 12.874 5.501 -30.587 1.00 82.81 109 THR A CA 1
ATOM 873 C C . THR A 1 109 ? 13.681 4.396 -29.908 1.00 82.81 109 THR A C 1
ATOM 875 O O . THR A 1 109 ? 14.657 3.926 -30.499 1.00 82.81 109 THR A O 1
ATOM 878 N N . THR A 1 110 ? 13.300 3.980 -28.698 1.00 88.69 110 THR A N 1
ATOM 879 C CA . THR A 1 110 ? 14.043 2.998 -27.894 1.00 88.69 110 THR A CA 1
ATOM 880 C C . THR A 1 110 ? 13.370 1.636 -27.835 1.00 88.69 110 THR A C 1
ATOM 882 O O . THR A 1 110 ? 14.087 0.638 -27.808 1.00 88.69 110 THR A O 1
ATOM 885 N N . ILE A 1 111 ? 12.035 1.569 -27.835 1.00 93.06 111 ILE A N 1
ATOM 886 C CA . ILE A 1 111 ? 11.287 0.314 -27.719 1.00 93.06 111 ILE A CA 1
ATOM 887 C C . ILE A 1 111 ? 11.351 -0.457 -29.041 1.00 93.06 111 ILE A C 1
ATOM 889 O O . ILE A 1 111 ? 10.925 0.016 -30.094 1.00 93.06 111 ILE A O 1
ATOM 893 N N . LEU A 1 112 ? 11.875 -1.678 -28.971 1.00 95.31 112 LEU A N 1
ATOM 894 C CA . LEU A 1 112 ? 12.002 -2.609 -30.090 1.00 95.31 112 LEU A CA 1
ATOM 895 C C . LEU A 1 112 ? 10.873 -3.645 -30.128 1.00 95.31 112 LEU A C 1
ATOM 897 O O . LEU A 1 112 ? 10.604 -4.217 -31.185 1.00 95.31 112 LEU A O 1
ATOM 901 N N . GLY A 1 113 ? 10.216 -3.906 -28.997 1.00 95.75 113 GLY A N 1
ATOM 902 C CA . GLY A 1 113 ? 9.126 -4.871 -28.920 1.00 95.75 113 GLY A CA 1
ATOM 903 C C . GLY A 1 113 ? 8.823 -5.328 -27.500 1.00 95.75 113 GLY A C 1
ATOM 904 O O . GLY A 1 113 ? 9.235 -4.704 -26.528 1.00 95.75 113 GLY A O 1
ATOM 905 N N . PHE A 1 114 ? 8.094 -6.438 -27.406 1.00 98.12 114 PHE A N 1
ATOM 906 C CA . PHE A 1 114 ? 7.615 -7.010 -26.154 1.00 98.12 114 PHE A CA 1
ATOM 907 C C . PHE A 1 114 ? 7.728 -8.529 -26.185 1.00 98.12 114 PHE A C 1
ATOM 909 O O . PHE A 1 114 ? 7.652 -9.140 -27.255 1.00 98.12 114 PHE A O 1
ATOM 916 N N . HIS A 1 115 ? 7.852 -9.139 -25.012 1.00 98.25 115 HIS A N 1
ATOM 917 C CA . HIS A 1 115 ? 7.815 -10.587 -24.875 1.00 98.25 115 HIS A CA 1
ATOM 918 C C . HIS A 1 115 ? 7.268 -10.990 -23.506 1.00 98.25 115 HIS A C 1
ATOM 920 O O . HIS A 1 115 ? 7.529 -10.325 -22.504 1.00 98.25 115 HIS A O 1
ATOM 926 N N . TRP A 1 116 ? 6.498 -12.077 -23.493 1.00 98.62 116 TRP A N 1
ATOM 927 C CA . TRP A 1 116 ? 5.981 -12.712 -22.287 1.00 98.62 116 TRP A CA 1
ATOM 928 C C . TRP A 1 116 ? 6.947 -13.816 -21.872 1.00 98.62 116 TRP A C 1
ATOM 930 O O . TRP A 1 116 ? 7.013 -14.846 -22.536 1.00 98.62 116 TRP A O 1
ATOM 940 N N . TRP A 1 117 ? 7.688 -13.582 -20.795 1.00 98.62 117 TRP A N 1
ATOM 941 C CA . TRP A 1 117 ? 8.747 -14.458 -20.311 1.00 98.62 117 TRP A CA 1
ATOM 942 C C . TRP A 1 117 ? 8.282 -15.301 -19.127 1.00 98.62 117 TRP A C 1
ATOM 944 O O . TRP A 1 117 ? 7.790 -14.770 -18.134 1.00 98.62 117 TRP A O 1
ATOM 954 N N . THR A 1 118 ? 8.526 -16.602 -19.156 1.00 98.44 118 THR A N 1
ATOM 955 C CA . THR A 1 118 ? 8.524 -17.414 -17.934 1.00 98.44 118 THR A CA 1
ATOM 956 C C . THR A 1 118 ? 9.741 -17.080 -17.064 1.00 98.44 118 THR A C 1
ATOM 958 O O . THR A 1 118 ? 10.785 -16.642 -17.553 1.00 98.44 118 THR A O 1
ATOM 961 N N . ALA A 1 119 ? 9.651 -17.353 -15.759 1.00 96.44 119 ALA A N 1
ATOM 962 C CA . ALA A 1 119 ? 10.790 -17.185 -14.854 1.00 96.44 119 ALA A CA 1
ATOM 963 C C . ALA A 1 119 ? 12.008 -18.032 -15.274 1.00 96.44 119 ALA A C 1
ATOM 965 O O . ALA A 1 119 ? 13.144 -17.575 -15.170 1.00 96.44 119 ALA A O 1
ATOM 966 N N . GLN A 1 120 ? 11.775 -19.235 -15.814 1.00 97.25 120 GLN A N 1
ATOM 967 C CA . GLN A 1 120 ? 12.844 -20.098 -16.315 1.00 97.25 120 GLN A CA 1
ATOM 968 C C . GLN A 1 120 ? 13.531 -19.509 -17.555 1.00 97.25 120 GLN A C 1
ATOM 970 O O . GLN A 1 120 ? 14.758 -19.497 -17.607 1.00 97.25 120 GLN A O 1
ATOM 975 N N . GLU A 1 121 ? 12.777 -18.967 -18.518 1.00 98.25 121 GLU A N 1
ATOM 976 C CA . GLU A 1 121 ? 13.371 -18.301 -19.687 1.00 98.25 121 GLU A CA 1
ATOM 977 C C . GLU A 1 121 ? 14.234 -17.101 -19.269 1.00 98.25 121 GLU A C 1
ATOM 979 O O . GLU A 1 121 ? 15.321 -16.920 -19.813 1.00 98.25 121 GLU A O 1
ATOM 984 N N . LEU A 1 122 ? 13.813 -16.330 -18.256 1.00 98.19 122 LEU A N 1
ATOM 985 C CA . LEU A 1 122 ? 14.616 -15.227 -17.707 1.00 98.19 122 LEU A CA 1
ATOM 986 C C . LEU A 1 122 ? 15.903 -15.691 -17.016 1.00 98.19 122 LEU A C 1
ATOM 988 O O . LEU A 1 122 ? 16.889 -14.962 -17.024 1.00 98.19 122 LEU A O 1
ATOM 992 N N . ILE A 1 123 ? 15.905 -16.870 -16.394 1.00 96.50 123 ILE A N 1
ATOM 993 C CA . ILE A 1 123 ? 17.104 -17.433 -15.751 1.00 96.50 123 ILE A CA 1
ATOM 994 C C . ILE A 1 123 ? 18.094 -17.951 -16.802 1.00 96.50 123 ILE A C 1
ATOM 996 O O . ILE A 1 123 ? 19.308 -17.855 -16.620 1.00 96.50 123 ILE A O 1
ATOM 1000 N N . GLU A 1 124 ? 17.589 -18.526 -17.892 1.00 97.25 124 GLU A N 1
ATOM 1001 C CA . GLU A 1 124 ? 18.406 -19.183 -18.916 1.00 97.25 124 GLU A CA 1
ATOM 1002 C C . GLU A 1 124 ? 18.858 -18.239 -20.040 1.00 97.25 124 GLU A C 1
ATOM 1004 O O . GLU A 1 124 ? 19.783 -18.575 -20.788 1.00 97.25 124 GLU A O 1
ATOM 1009 N N . THR A 1 125 ? 18.222 -17.072 -20.183 1.00 97.12 125 THR A N 1
ATOM 1010 C CA . THR A 1 125 ? 18.494 -16.166 -21.300 1.00 97.12 125 THR A CA 1
ATOM 1011 C C . THR A 1 125 ? 19.909 -15.577 -21.252 1.00 97.12 125 THR A C 1
ATOM 1013 O O . THR A 1 125 ? 20.380 -15.142 -20.199 1.00 97.12 125 THR A O 1
ATOM 1016 N N . PRO A 1 126 ? 20.616 -15.514 -22.397 1.00 96.31 126 PRO A N 1
ATOM 1017 C CA . PRO A 1 126 ? 21.864 -14.767 -22.509 1.00 96.31 126 PRO A CA 1
ATOM 1018 C C . PRO A 1 126 ? 21.637 -13.259 -22.714 1.00 96.31 126 PRO A C 1
ATOM 1020 O O . PRO A 1 126 ? 22.610 -12.507 -22.794 1.00 96.31 126 PRO A O 1
ATOM 1023 N N . GLU A 1 127 ? 20.386 -12.821 -22.883 1.00 97.50 127 GLU A N 1
ATOM 1024 C CA . GLU A 1 127 ? 20.033 -11.422 -23.117 1.00 97.50 127 GLU A CA 1
ATOM 1025 C C . GLU A 1 127 ? 20.125 -10.592 -21.830 1.00 97.50 127 GLU A C 1
ATOM 1027 O O . GLU A 1 127 ? 19.994 -11.098 -20.717 1.00 97.50 127 GLU A O 1
ATOM 1032 N N . THR A 1 128 ? 20.361 -9.287 -21.969 1.00 97.25 128 THR A N 1
ATOM 1033 C CA . THR A 1 128 ? 20.486 -8.405 -20.802 1.00 97.25 128 THR A CA 1
ATOM 1034 C C . THR A 1 128 ? 19.105 -8.091 -20.240 1.00 97.25 128 THR A C 1
ATOM 1036 O O . THR A 1 128 ? 18.318 -7.417 -20.898 1.00 97.25 128 THR A O 1
ATOM 1039 N N . VAL A 1 129 ? 18.830 -8.511 -19.006 1.00 96.81 129 VAL A N 1
ATOM 1040 C CA . VAL A 1 129 ? 17.584 -8.205 -18.285 1.00 96.81 129 VAL A CA 1
ATOM 1041 C C . VAL A 1 129 ? 17.887 -7.314 -17.082 1.00 96.81 129 VAL A C 1
ATOM 1043 O O . VAL A 1 129 ? 18.878 -7.525 -16.378 1.00 96.81 129 VAL A O 1
ATOM 1046 N N . PHE A 1 130 ? 17.032 -6.323 -16.827 1.00 92.75 130 PHE A N 1
ATOM 1047 C CA . PHE A 1 130 ? 17.114 -5.475 -15.641 1.00 92.75 130 PHE A CA 1
ATOM 1048 C C . PHE A 1 130 ? 15.873 -5.615 -14.740 1.00 92.75 130 PHE A C 1
ATOM 1050 O O . PHE A 1 130 ? 14.756 -5.419 -15.216 1.00 92.75 130 PHE A O 1
ATOM 1057 N N . PRO A 1 131 ? 16.057 -5.869 -13.428 1.00 93.69 131 PRO A N 1
ATOM 1058 C CA . PRO A 1 131 ? 17.326 -6.192 -12.770 1.00 93.69 131 PRO A CA 1
ATOM 1059 C C . PRO A 1 131 ? 17.873 -7.572 -13.205 1.00 93.69 131 PRO A C 1
ATOM 1061 O O . PRO A 1 131 ? 17.087 -8.437 -13.581 1.00 93.69 131 PRO A O 1
ATOM 1064 N N . PRO A 1 132 ? 19.195 -7.824 -13.108 1.00 87.00 132 PRO A N 1
ATOM 1065 C CA . PRO A 1 132 ? 19.785 -9.099 -13.538 1.00 87.00 132 PRO A CA 1
ATOM 1066 C C . PRO A 1 132 ? 19.230 -10.336 -12.820 1.00 87.00 132 PRO A C 1
ATOM 1068 O O . PRO A 1 132 ? 19.251 -11.428 -13.371 1.00 87.00 132 PRO A O 1
ATOM 1071 N N . GLN A 1 133 ? 18.731 -10.175 -11.591 1.00 88.44 133 GLN A N 1
ATOM 1072 C CA . GLN A 1 133 ? 18.142 -11.253 -10.789 1.00 88.44 133 GLN A CA 1
ATOM 1073 C C . GLN A 1 133 ? 16.632 -11.428 -11.023 1.00 88.44 133 GLN A C 1
ATOM 1075 O O . GLN A 1 133 ? 15.986 -12.160 -10.277 1.00 88.44 133 GLN A O 1
ATOM 1080 N N . LEU A 1 134 ? 16.033 -10.753 -12.014 1.00 94.88 134 LEU A N 1
ATOM 1081 C CA . LEU A 1 134 ? 14.576 -10.718 -12.177 1.00 94.88 134 LEU A CA 1
ATOM 1082 C C . LEU A 1 134 ? 13.948 -12.113 -12.324 1.00 94.88 134 LEU A C 1
ATOM 1084 O O . LEU A 1 134 ? 12.881 -12.340 -11.766 1.00 94.88 134 LEU A O 1
ATOM 1088 N N . GLY A 1 135 ? 14.608 -13.055 -13.006 1.00 92.69 135 GLY A N 1
ATOM 1089 C CA . GLY A 1 135 ? 14.112 -14.431 -13.137 1.00 92.69 135 GLY A CA 1
ATOM 1090 C C . GLY A 1 135 ? 14.070 -15.203 -11.810 1.00 92.69 135 GLY A C 1
ATOM 1091 O O . GLY A 1 135 ? 13.084 -15.879 -11.514 1.00 92.69 135 GLY A O 1
ATOM 1092 N N . GLU A 1 136 ? 15.101 -15.059 -10.971 1.00 88.06 136 GLU A N 1
ATOM 1093 C CA . GLU A 1 136 ? 15.148 -15.659 -9.627 1.00 88.06 136 GLU A CA 1
ATOM 1094 C C . GLU A 1 136 ? 14.084 -15.028 -8.720 1.00 88.06 136 GLU A C 1
ATOM 1096 O O . GLU A 1 136 ? 13.288 -15.735 -8.103 1.00 88.06 136 GLU A O 1
ATOM 1101 N N . LEU A 1 137 ? 14.000 -13.692 -8.722 1.00 87.69 137 LEU A N 1
ATOM 1102 C CA . LEU A 1 137 ? 13.011 -12.942 -7.947 1.00 87.69 137 LEU A CA 1
ATOM 1103 C C . LEU A 1 137 ? 11.576 -13.289 -8.358 1.00 87.69 137 LEU A C 1
ATOM 1105 O O . LEU A 1 137 ? 10.714 -13.440 -7.497 1.00 87.69 137 LEU A O 1
ATOM 1109 N N . LEU A 1 138 ? 11.317 -13.444 -9.660 1.00 92.69 138 LEU A N 1
ATOM 1110 C CA . LEU A 1 138 ? 10.016 -13.864 -10.172 1.00 92.69 138 LEU A CA 1
ATOM 1111 C C . LEU A 1 138 ? 9.694 -15.307 -9.761 1.00 92.69 138 LEU A C 1
ATOM 1113 O O . LEU A 1 138 ? 8.560 -15.580 -9.387 1.00 92.69 138 LEU A O 1
ATOM 1117 N N . THR A 1 139 ? 10.673 -16.217 -9.773 1.00 89.25 139 THR A N 1
ATOM 1118 C CA . THR A 1 139 ? 10.483 -17.604 -9.309 1.00 89.25 139 THR A CA 1
ATOM 1119 C C . THR A 1 139 ? 10.036 -17.636 -7.850 1.00 89.25 139 THR A C 1
ATOM 1121 O O . THR A 1 139 ? 9.026 -18.263 -7.528 1.00 89.25 139 THR A O 1
ATOM 1124 N N . ASP A 1 140 ? 10.754 -16.926 -6.977 1.00 80.38 140 ASP A N 1
ATOM 1125 C CA . ASP A 1 140 ? 10.430 -16.850 -5.551 1.00 80.38 140 ASP A CA 1
ATOM 1126 C C . ASP A 1 140 ? 9.057 -16.205 -5.330 1.00 80.38 140 ASP A C 1
ATOM 1128 O O . ASP A 1 140 ? 8.248 -16.700 -4.538 1.00 80.38 140 ASP A O 1
ATOM 1132 N N . LEU A 1 141 ? 8.769 -15.138 -6.083 1.00 85.25 141 LEU A N 1
ATOM 1133 C CA . LEU A 1 141 ? 7.484 -14.454 -6.045 1.00 85.25 141 LEU A CA 1
ATOM 1134 C C . LEU A 1 141 ? 6.341 -15.376 -6.458 1.00 85.25 141 LEU A C 1
ATOM 1136 O O . LEU A 1 141 ? 5.321 -15.384 -5.795 1.00 85.25 141 LEU A O 1
ATOM 1140 N N . LEU A 1 142 ? 6.473 -16.162 -7.523 1.00 86.31 142 LEU A N 1
ATOM 1141 C CA . LEU A 1 142 ? 5.398 -17.034 -8.007 1.00 86.31 142 LEU A CA 1
ATOM 1142 C C . LEU A 1 142 ? 5.239 -18.305 -7.168 1.00 86.31 142 LEU A C 1
ATOM 1144 O O . LEU A 1 142 ? 4.131 -18.819 -7.035 1.00 86.31 142 LEU A O 1
ATOM 1148 N N . ALA A 1 143 ? 6.322 -18.802 -6.569 1.00 79.06 143 ALA A N 1
ATOM 1149 C CA . ALA A 1 143 ? 6.269 -19.921 -5.631 1.00 79.06 143 ALA A CA 1
ATOM 1150 C C . ALA A 1 143 ? 5.585 -19.534 -4.310 1.00 79.06 143 ALA A C 1
ATOM 1152 O O . ALA A 1 143 ? 5.005 -20.379 -3.626 1.00 79.06 143 ALA A O 1
ATOM 1153 N N . SER A 1 144 ? 5.671 -18.260 -3.933 1.00 75.81 144 SER A N 1
ATOM 1154 C CA . SER A 1 144 ? 5.021 -17.681 -2.760 1.00 75.81 144 SER A CA 1
ATOM 1155 C C . SER A 1 144 ? 4.396 -16.339 -3.140 1.00 75.81 144 SER A C 1
ATOM 1157 O O . SER A 1 144 ? 4.900 -15.298 -2.705 1.00 75.81 144 SER A O 1
ATOM 1159 N N . PRO A 1 145 ? 3.312 -16.347 -3.951 1.00 64.75 145 PRO A N 1
ATOM 1160 C CA . PRO A 1 145 ? 2.694 -15.119 -4.421 1.00 64.75 145 PRO A CA 1
ATOM 1161 C C . PRO A 1 145 ? 2.341 -14.274 -3.209 1.00 64.75 145 PRO A C 1
ATOM 1163 O O . PRO A 1 145 ? 1.837 -14.823 -2.217 1.00 64.75 145 PRO A O 1
ATOM 1166 N N . PRO A 1 146 ? 2.597 -12.953 -3.261 1.00 56.94 146 PRO A N 1
ATOM 1167 C CA . PRO A 1 146 ? 2.022 -12.068 -2.282 1.00 56.94 146 PRO A CA 1
ATOM 1168 C C . PRO A 1 146 ? 0.530 -12.217 -2.497 1.00 56.94 146 PRO A C 1
ATOM 1170 O O . PRO A 1 146 ? -0.029 -11.801 -3.509 1.00 56.94 146 PRO A O 1
ATOM 1173 N N . LYS A 1 147 ? -0.083 -12.971 -1.595 1.00 47.34 147 LYS A N 1
ATOM 1174 C CA . LYS A 1 147 ? -1.499 -13.256 -1.630 1.00 47.34 147 LYS A CA 1
ATOM 1175 C C . LYS A 1 147 ? -2.207 -11.913 -1.708 1.00 47.34 147 LYS A C 1
ATOM 1177 O O . LYS A 1 147 ? -1.935 -11.047 -0.874 1.00 47.34 147 LYS A O 1
ATOM 1182 N N . GLU A 1 148 ? -3.056 -11.751 -2.721 1.00 42.09 148 GLU A N 1
ATOM 1183 C CA . GLU A 1 148 ? -3.933 -10.599 -2.898 1.00 42.09 148 GLU A CA 1
ATOM 1184 C C . GLU A 1 148 ? -4.674 -10.379 -1.591 1.00 42.09 148 GLU A C 1
ATOM 1186 O O . GLU A 1 148 ? -5.614 -11.095 -1.271 1.00 42.09 148 GLU A O 1
ATOM 1191 N N . ASN A 1 149 ? -4.146 -9.481 -0.763 1.00 39.69 149 ASN A N 1
ATOM 1192 C CA . ASN A 1 149 ? -4.599 -9.338 0.606 1.00 39.69 149 ASN A CA 1
ATOM 1193 C C . ASN A 1 149 ? -4.879 -10.683 1.317 1.00 39.69 149 ASN A C 1
ATOM 1195 O O . ASN A 1 149 ? -5.913 -10.788 1.976 1.00 39.69 149 ASN A O 1
ATOM 1199 N N . GLU A 1 150 ? -3.972 -11.677 1.305 1.00 34.19 150 GLU A N 1
ATOM 1200 C CA . GLU A 1 150 ? -3.920 -12.452 2.549 1.00 34.19 150 GLU A CA 1
ATOM 1201 C C . GLU A 1 150 ? -3.285 -11.529 3.570 1.00 34.19 150 GLU A C 1
ATOM 1203 O O . GLU A 1 150 ? -2.074 -11.460 3.780 1.00 34.19 150 GLU A O 1
ATOM 1208 N N . VAL A 1 151 ? -4.180 -10.860 4.288 1.00 40.03 151 VAL A N 1
ATOM 1209 C CA . VAL A 1 151 ? -4.184 -11.050 5.727 1.00 40.03 151 VAL A CA 1
ATOM 1210 C C . VAL A 1 151 ? -3.798 -12.512 5.945 1.00 40.03 151 VAL A C 1
ATOM 1212 O O . VAL A 1 151 ? -4.610 -13.416 5.749 1.00 40.03 151 VAL A O 1
ATOM 1215 N N . VAL A 1 152 ? -2.551 -12.760 6.342 1.00 36.56 152 VAL A N 1
ATOM 1216 C CA . VAL A 1 152 ? -2.349 -13.831 7.299 1.00 36.56 152 VAL A CA 1
ATOM 1217 C C . VAL A 1 152 ? -3.174 -13.351 8.484 1.00 36.56 152 VAL A C 1
ATOM 1219 O O . VAL A 1 152 ? -2.680 -12.694 9.393 1.00 36.56 152 VAL A O 1
ATOM 1222 N N . SER A 1 153 ? -4.483 -13.628 8.447 1.00 36.12 153 SER A N 1
ATOM 1223 C CA . SER A 1 153 ? -5.164 -13.990 9.656 1.00 36.12 153 SER A CA 1
ATOM 1224 C C . SER A 1 153 ? -4.340 -15.189 10.053 1.00 36.12 153 SER A C 1
ATOM 1226 O O . SER A 1 153 ? -4.531 -16.293 9.545 1.00 36.12 153 SER A O 1
ATOM 1228 N N . ASP A 1 154 ? -3.341 -14.959 10.894 1.00 42.34 154 ASP A N 1
ATOM 1229 C CA . ASP A 1 154 ? -3.110 -15.956 11.891 1.00 42.34 154 ASP A CA 1
ATOM 1230 C C . ASP A 1 154 ? -4.520 -16.182 12.453 1.00 42.34 154 ASP A C 1
ATOM 1232 O O . ASP A 1 154 ? -5.123 -15.219 12.946 1.00 42.34 154 ASP A O 1
ATOM 1236 N N . PRO A 1 155 ? -5.133 -17.367 12.275 1.00 49.97 155 PRO A N 1
ATOM 1237 C CA . PRO A 1 155 ? -6.446 -17.643 12.848 1.00 49.97 155 PRO A CA 1
ATOM 1238 C C . PRO A 1 155 ? -6.451 -17.443 14.377 1.00 49.97 155 PRO A C 1
ATOM 1240 O O . PRO A 1 155 ? -7.486 -17.606 15.016 1.00 49.97 155 PRO A O 1
ATOM 1243 N N . SER A 1 156 ? -5.301 -17.081 14.958 1.00 68.38 156 SER A N 1
ATOM 1244 C CA . SER A 1 156 ? -5.111 -16.612 16.311 1.00 68.38 156 SER A CA 1
ATOM 1245 C C . SER A 1 156 ? -5.493 -15.152 16.609 1.00 68.38 156 SER A C 1
ATOM 1247 O O . SER A 1 156 ? -5.734 -14.889 17.780 1.00 68.38 156 SER A O 1
ATOM 1249 N N . VAL A 1 157 ? -5.552 -14.201 15.658 1.00 84.62 157 VAL A N 1
ATOM 1250 C CA . VAL A 1 157 ? -5.784 -12.779 16.014 1.00 84.62 157 VAL A CA 1
ATOM 1251 C C . VAL A 1 157 ? -7.243 -12.354 15.854 1.00 84.62 157 VAL A C 1
ATOM 1253 O O . VAL A 1 157 ? -7.779 -12.305 14.749 1.00 84.62 157 VAL A O 1
ATOM 1256 N N . VAL A 1 158 ? -7.868 -11.968 16.964 1.00 91.38 158 VAL A N 1
ATOM 1257 C CA . VAL A 1 158 ? -9.235 -11.453 17.046 1.00 91.38 158 VAL A CA 1
ATOM 1258 C C . VAL A 1 158 ? -9.201 -9.953 17.326 1.00 91.38 158 VAL A C 1
ATOM 1260 O O . VAL A 1 158 ? -8.603 -9.499 18.303 1.00 91.38 158 VAL A O 1
ATOM 1263 N N . ILE A 1 159 ? -9.884 -9.172 16.488 1.00 95.31 159 ILE A N 1
ATOM 1264 C CA . ILE A 1 159 ? -10.176 -7.769 16.794 1.00 95.31 159 ILE A CA 1
ATOM 1265 C C . ILE A 1 159 ? -11.463 -7.713 17.606 1.00 95.31 159 ILE A C 1
ATOM 1267 O O . ILE A 1 159 ? -12.492 -8.259 17.205 1.00 95.31 159 ILE A O 1
ATOM 1271 N N . ARG A 1 160 ? -11.415 -7.049 18.758 1.00 95.12 160 ARG A N 1
ATOM 1272 C CA . ARG A 1 160 ? -12.583 -6.897 19.630 1.00 95.12 160 ARG A CA 1
ATOM 1273 C C . ARG A 1 160 ? -12.592 -5.546 20.340 1.00 95.12 160 ARG A C 1
ATOM 1275 O O . ARG A 1 160 ? -11.532 -4.934 20.487 1.00 95.12 160 ARG A O 1
ATOM 1282 N N . PRO A 1 161 ? -13.758 -5.091 20.833 1.00 96.19 161 PRO A N 1
ATOM 1283 C CA . PRO A 1 161 ? -13.818 -3.975 21.766 1.00 96.19 161 PRO A CA 1
ATOM 1284 C C . PRO A 1 161 ? -12.904 -4.202 22.973 1.00 96.19 161 PRO A C 1
ATOM 1286 O O . PRO A 1 161 ? -12.814 -5.315 23.510 1.00 96.19 161 PRO A O 1
ATOM 1289 N N . ALA A 1 162 ? -12.229 -3.135 23.386 1.00 97.00 162 ALA A N 1
ATOM 1290 C CA . ALA A 1 162 ? -11.398 -3.137 24.574 1.00 97.00 162 ALA A CA 1
ATOM 1291 C C . ALA A 1 162 ? -12.24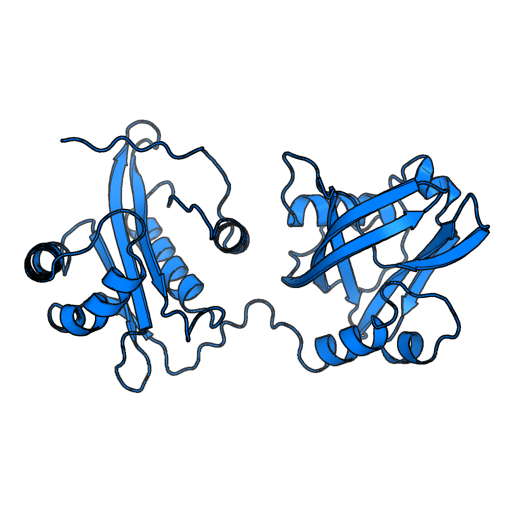9 -3.264 25.841 1.00 97.00 162 ALA A C 1
ATOM 1293 O O . ALA A 1 162 ? -13.352 -2.727 25.946 1.00 97.00 162 ALA A O 1
ATOM 1294 N N . ARG A 1 163 ? -11.698 -3.956 26.829 1.00 95.94 163 ARG A N 1
ATOM 1295 C CA . ARG A 1 163 ? -12.236 -4.121 28.175 1.00 95.94 163 ARG A CA 1
ATOM 1296 C C . ARG A 1 163 ? -11.382 -3.327 29.152 1.00 95.94 163 ARG A C 1
ATOM 1298 O O . ARG A 1 163 ? -10.216 -3.029 28.898 1.00 95.94 163 ARG A O 1
ATOM 1305 N N . LEU A 1 164 ? -11.939 -3.033 30.326 1.00 95.88 164 LEU A N 1
ATOM 1306 C CA . LEU A 1 164 ? -11.212 -2.302 31.370 1.00 95.88 164 LEU A CA 1
ATOM 1307 C C . LEU A 1 164 ? -9.886 -2.983 31.757 1.00 95.88 164 LEU A C 1
ATOM 1309 O O . LEU A 1 164 ? -8.911 -2.288 32.025 1.00 95.88 164 LEU A O 1
ATOM 1313 N N . GLU A 1 165 ? -9.840 -4.316 31.735 1.00 95.44 165 GLU A N 1
ATOM 1314 C CA . GLU A 1 165 ? -8.662 -5.129 32.069 1.00 95.44 165 GLU A CA 1
ATOM 1315 C C . GLU A 1 165 ? -7.553 -5.122 31.003 1.00 95.44 165 GLU A C 1
ATOM 1317 O O . GLU A 1 165 ? -6.391 -5.347 31.340 1.00 95.44 165 GLU A O 1
ATOM 1322 N N . ASP A 1 166 ? -7.862 -4.793 29.743 1.00 96.88 166 ASP A N 1
ATOM 1323 C CA . ASP A 1 166 ? -6.857 -4.776 28.668 1.00 96.88 166 ASP A CA 1
ATOM 1324 C C . ASP A 1 166 ? -5.838 -3.635 28.841 1.00 96.88 166 ASP A C 1
ATOM 1326 O O . ASP A 1 166 ? -4.768 -3.665 28.234 1.00 96.88 166 ASP A O 1
ATOM 1330 N N . GLY A 1 167 ? -6.133 -2.643 29.691 1.00 96.06 167 GLY A N 1
ATOM 1331 C CA . GLY A 1 167 ? -5.289 -1.463 29.894 1.00 96.06 167 GLY A CA 1
ATOM 1332 C C . GLY A 1 167 ? -3.853 -1.797 30.310 1.00 96.06 167 GLY A C 1
ATOM 1333 O O . GLY A 1 167 ? -2.920 -1.149 29.841 1.00 96.06 167 GLY A O 1
ATOM 1334 N N . GLU A 1 168 ? -3.649 -2.851 31.110 1.00 95.94 168 GLU A N 1
ATOM 1335 C CA . GLU A 1 168 ? -2.302 -3.322 31.482 1.00 95.94 168 GLU A CA 1
ATOM 1336 C C . GLU A 1 168 ? -1.479 -3.763 30.264 1.00 95.94 168 GLU A C 1
ATOM 1338 O O . GLU A 1 168 ? -0.272 -3.527 30.207 1.00 95.94 168 GLU A O 1
ATOM 1343 N N . HIS A 1 169 ? -2.136 -4.371 29.275 1.00 96.31 169 HIS A N 1
ATOM 1344 C CA . HIS A 1 169 ? -1.501 -4.883 28.063 1.00 96.31 169 HIS A CA 1
ATOM 1345 C C . HIS A 1 169 ? -1.364 -3.806 26.980 1.00 96.31 169 HIS A C 1
ATOM 1347 O O . HIS A 1 169 ? -0.421 -3.841 26.192 1.00 96.31 169 HIS A O 1
ATOM 1353 N N . VAL A 1 170 ? -2.254 -2.809 26.961 1.00 97.38 170 VAL A N 1
ATOM 1354 C CA . VAL A 1 170 ? -2.167 -1.670 26.034 1.00 97.38 170 VAL A CA 1
ATOM 1355 C C . VAL A 1 170 ? -1.129 -0.638 26.481 1.00 97.38 170 VAL A C 1
ATOM 1357 O O . VAL A 1 170 ? -0.488 -0.012 25.636 1.00 97.38 170 VAL A O 1
ATOM 1360 N N . TRP A 1 171 ? -0.892 -0.492 27.788 1.00 96.81 171 TRP A N 1
ATOM 1361 C CA . TRP A 1 171 ? 0.118 0.416 28.341 1.00 96.81 171 TRP A CA 1
ATOM 1362 C C . TRP A 1 171 ? 1.493 0.356 27.634 1.00 96.81 171 TRP A C 1
ATOM 1364 O O . TRP A 1 171 ? 1.956 1.404 27.171 1.00 96.81 171 TRP A O 1
ATOM 1374 N N . PRO A 1 172 ? 2.155 -0.811 27.474 1.00 95.12 172 PRO A N 1
ATOM 1375 C CA . PRO A 1 172 ? 3.442 -0.879 26.776 1.00 95.12 172 PRO A CA 1
ATOM 1376 C C . PRO A 1 172 ? 3.359 -0.448 25.302 1.00 95.12 172 PRO A C 1
ATOM 1378 O O . PRO A 1 172 ? 4.298 0.170 24.795 1.00 95.12 172 PRO A O 1
ATOM 1381 N N . LEU A 1 173 ? 2.236 -0.699 24.620 1.00 95.56 173 LEU A N 1
ATOM 1382 C CA . LEU A 1 173 ? 2.020 -0.254 23.239 1.00 95.56 173 LEU A CA 1
ATOM 1383 C C . LEU A 1 173 ? 1.877 1.272 23.161 1.00 95.56 173 LEU A C 1
ATOM 1385 O O . LEU A 1 173 ? 2.481 1.899 22.291 1.00 95.56 173 LEU A O 1
ATOM 1389 N N . ALA A 1 174 ? 1.133 1.883 24.087 1.00 94.50 174 ALA A N 1
ATOM 1390 C CA . ALA A 1 174 ? 0.993 3.337 24.180 1.00 94.50 174 ALA A CA 1
ATOM 1391 C C . ALA A 1 174 ? 2.336 4.024 24.482 1.00 94.50 174 ALA A C 1
ATOM 1393 O O . ALA A 1 174 ? 2.673 5.040 23.869 1.00 94.50 174 ALA A O 1
ATOM 1394 N N . GLN A 1 175 ? 3.158 3.439 25.361 1.00 93.44 175 GLN A N 1
ATOM 1395 C CA . GLN A 1 175 ? 4.523 3.919 25.599 1.00 93.44 175 GLN A CA 1
ATOM 1396 C C . GLN A 1 175 ? 5.399 3.825 24.344 1.00 93.44 175 GLN A C 1
ATOM 1398 O O . GLN A 1 175 ? 6.152 4.753 24.060 1.00 93.44 175 GLN A O 1
ATOM 1403 N N . ALA A 1 176 ? 5.295 2.736 23.578 1.00 89.44 176 ALA A N 1
ATOM 1404 C CA . ALA A 1 176 ? 6.051 2.558 22.339 1.00 89.44 176 ALA A CA 1
ATOM 1405 C C . ALA A 1 176 ? 5.565 3.466 21.191 1.00 89.44 176 ALA A C 1
ATOM 1407 O O . ALA A 1 176 ? 6.341 3.790 20.291 1.00 89.44 176 ALA A O 1
ATOM 1408 N N . PHE A 1 177 ? 4.298 3.890 21.219 1.00 87.75 177 PHE A N 1
ATOM 1409 C CA . PHE A 1 177 ? 3.717 4.831 20.258 1.00 87.75 177 PHE A CA 1
ATOM 1410 C C . PHE A 1 177 ? 4.188 6.280 20.478 1.00 87.75 177 PHE A C 1
ATOM 1412 O O . PHE A 1 177 ? 4.232 7.078 19.540 1.00 87.75 177 PHE A O 1
ATOM 1419 N N . ALA A 1 178 ? 4.567 6.623 21.711 1.00 79.12 178 ALA A N 1
ATOM 1420 C CA . ALA A 1 178 ? 4.940 7.964 22.141 1.00 79.12 178 ALA A CA 1
ATOM 1421 C C . ALA A 1 178 ? 5.999 8.630 21.240 1.00 79.12 178 ALA A C 1
ATOM 1423 O O . ALA A 1 178 ? 7.179 8.284 21.267 1.00 79.12 178 ALA A O 1
ATOM 1424 N N . THR A 1 179 ? 5.598 9.650 20.471 1.00 75.25 179 THR A N 1
ATOM 1425 C CA . THR A 1 179 ? 6.552 10.424 19.651 1.00 75.25 179 THR A CA 1
ATOM 1426 C C . THR A 1 179 ? 6.951 11.757 20.270 1.00 75.25 179 THR A C 1
ATOM 1428 O O . THR A 1 179 ? 8.054 12.242 20.044 1.00 75.25 179 THR A O 1
ATOM 1431 N N . SER A 1 180 ? 6.011 12.435 20.930 1.00 77.25 180 SER A N 1
ATOM 1432 C CA . SER A 1 180 ? 6.157 13.855 21.311 1.00 77.25 180 SER A CA 1
ATOM 1433 C C . SER A 1 180 ? 5.621 14.180 22.700 1.00 77.25 180 SER A C 1
ATOM 1435 O O . SER A 1 180 ? 5.871 15.269 23.203 1.00 77.25 180 SER A O 1
ATOM 1437 N N . PHE A 1 181 ? 4.899 13.245 23.305 1.00 81.00 181 PHE A N 1
ATOM 1438 C CA . PHE A 1 181 ? 4.495 13.272 24.700 1.00 81.00 181 PHE A CA 1
ATOM 1439 C C . PHE A 1 181 ? 4.908 11.943 25.308 1.00 81.00 181 PHE A C 1
ATOM 1441 O O . PHE A 1 181 ? 4.792 10.923 24.633 1.00 81.00 181 PHE A O 1
ATOM 1448 N N . THR A 1 182 ? 5.386 11.964 26.547 1.00 87.06 182 THR A N 1
ATOM 1449 C CA . THR A 1 182 ? 5.709 10.752 27.300 1.00 87.06 182 THR A CA 1
ATOM 1450 C C . THR A 1 182 ? 4.486 10.382 28.133 1.00 87.06 182 THR A C 1
ATOM 1452 O O . THR A 1 182 ? 4.136 11.157 29.023 1.00 87.06 182 THR A O 1
ATOM 1455 N N . PRO A 1 183 ? 3.813 9.251 27.861 1.00 89.69 183 PRO A N 1
ATOM 1456 C CA . PRO A 1 183 ? 2.686 8.812 28.668 1.00 89.69 183 PRO A CA 1
ATOM 1457 C C . PRO A 1 183 ? 3.115 8.588 30.119 1.00 89.69 183 PRO A C 1
ATOM 1459 O O . PRO A 1 183 ? 4.154 7.979 30.384 1.00 89.69 183 PRO A O 1
ATOM 1462 N N . GLU A 1 184 ? 2.294 9.046 31.058 1.00 95.31 184 GLU A N 1
ATOM 1463 C CA . GLU A 1 184 ? 2.438 8.759 32.485 1.00 95.31 184 GLU A CA 1
ATOM 1464 C C . GLU A 1 184 ? 1.411 7.709 32.901 1.00 95.31 184 GLU A C 1
ATOM 1466 O O . GLU A 1 184 ? 0.242 7.800 32.522 1.00 95.31 184 GLU A O 1
ATOM 1471 N N . ARG A 1 185 ? 1.829 6.721 33.700 1.00 94.81 185 ARG A N 1
ATOM 1472 C CA . ARG A 1 185 ? 1.000 5.544 33.997 1.00 94.81 185 ARG A CA 1
ATOM 1473 C C . ARG A 1 185 ? -0.334 5.903 34.654 1.00 94.81 185 ARG A C 1
ATOM 1475 O O . ARG A 1 185 ? -1.379 5.441 34.217 1.00 94.81 185 ARG A O 1
ATOM 1482 N N . SER A 1 186 ? -0.308 6.764 35.667 1.00 96.19 186 SER A N 1
ATOM 1483 C CA . SER A 1 186 ? -1.515 7.199 36.380 1.00 96.19 186 SER A CA 1
ATOM 1484 C C . SER A 1 186 ? -2.485 7.974 35.484 1.00 96.19 186 SER A C 1
ATOM 1486 O O . SER A 1 186 ? -3.698 7.799 35.602 1.00 96.19 186 SER A O 1
ATOM 1488 N N . ALA A 1 187 ? -1.963 8.813 34.584 1.00 96.12 187 ALA A N 1
ATOM 1489 C CA . ALA A 1 187 ? -2.766 9.562 33.625 1.00 96.12 187 ALA A CA 1
ATOM 1490 C C . ALA A 1 187 ? -3.380 8.632 32.572 1.00 96.12 187 ALA A C 1
ATOM 1492 O O . ALA A 1 187 ? -4.570 8.738 32.290 1.00 96.12 187 ALA A O 1
ATOM 1493 N N . PHE A 1 188 ? -2.603 7.677 32.052 1.00 96.69 188 PHE A N 1
ATOM 1494 C CA . PHE A 1 188 ? -3.108 6.648 31.147 1.00 96.69 188 PHE A CA 1
ATOM 1495 C C . PHE A 1 188 ? -4.229 5.832 31.791 1.00 96.69 188 PHE A C 1
ATOM 1497 O O . PHE A 1 188 ? -5.297 5.726 31.203 1.00 96.69 188 PHE A O 1
ATOM 1504 N N . ASP A 1 189 ? -4.044 5.335 33.018 1.00 96.75 189 ASP A N 1
ATOM 1505 C CA . ASP A 1 189 ? -5.068 4.545 33.715 1.00 96.75 189 ASP A CA 1
ATOM 1506 C C . ASP A 1 189 ? -6.367 5.343 33.936 1.00 96.75 189 ASP A C 1
ATOM 1508 O O . ASP A 1 189 ? -7.468 4.786 33.891 1.00 96.75 189 ASP A O 1
ATOM 1512 N N . ALA A 1 190 ? -6.256 6.651 34.193 1.00 96.31 190 ALA A N 1
ATOM 1513 C CA . ALA A 1 190 ? -7.405 7.540 34.345 1.00 96.31 190 ALA A CA 1
ATOM 1514 C C . ALA A 1 190 ? -8.127 7.796 33.012 1.00 96.31 190 ALA A C 1
ATOM 1516 O O . ALA A 1 190 ? -9.359 7.832 32.993 1.00 96.31 190 ALA A O 1
ATOM 1517 N N . THR A 1 191 ? -7.379 7.955 31.917 1.00 96.00 191 THR A N 1
ATOM 1518 C CA . THR A 1 191 ? -7.917 8.133 30.561 1.00 96.00 191 THR A CA 1
ATOM 1519 C C . THR A 1 191 ? -8.538 6.842 30.032 1.00 96.00 191 THR A C 1
ATOM 1521 O O . THR A 1 191 ? -9.654 6.870 29.532 1.00 96.00 191 THR A O 1
ATOM 1524 N N . TRP A 1 192 ? -7.883 5.693 30.212 1.00 96.44 192 TRP A N 1
ATOM 1525 C CA . TRP A 1 192 ? -8.357 4.380 29.764 1.00 96.44 192 TRP A CA 1
ATOM 1526 C C . TRP A 1 192 ? -9.773 4.078 30.269 1.00 96.44 192 TRP A C 1
ATOM 1528 O O . TRP A 1 192 ? -10.667 3.734 29.498 1.00 96.44 192 TRP A O 1
ATOM 1538 N N . LYS A 1 193 ? -10.018 4.318 31.564 1.00 94.75 193 LYS A N 1
ATOM 1539 C CA . LYS A 1 193 ? -11.341 4.155 32.196 1.00 94.75 193 LYS A CA 1
ATOM 1540 C C . LYS A 1 193 ? -12.426 5.064 31.616 1.00 94.75 193 LYS A C 1
ATOM 1542 O O . LYS A 1 193 ? -13.600 4.772 31.799 1.00 94.75 193 LYS A O 1
ATOM 1547 N N . GLN A 1 194 ? -12.040 6.169 30.982 1.00 94.94 194 GLN A N 1
ATOM 1548 C CA . GLN A 1 194 ? -12.944 7.130 30.349 1.00 94.94 194 GLN A CA 1
ATOM 1549 C C . GLN A 1 194 ? -13.110 6.894 28.844 1.00 94.94 194 GLN A C 1
ATOM 1551 O O . GLN A 1 194 ? -13.845 7.642 28.214 1.00 94.94 194 GLN A O 1
ATOM 1556 N N . LEU A 1 195 ? -12.420 5.912 28.260 1.00 94.50 195 LEU A N 1
ATOM 1557 C CA . LEU A 1 195 ? -12.532 5.579 26.837 1.00 94.50 195 LEU A CA 1
ATOM 1558 C C . LEU A 1 195 ? -13.232 4.237 26.607 1.00 94.50 195 LEU A C 1
ATOM 1560 O O . LEU A 1 195 ? -13.892 4.055 25.587 1.00 94.50 195 LEU A O 1
ATOM 1564 N N . VAL A 1 196 ? -13.106 3.296 27.546 1.00 93.31 196 VAL A N 1
ATOM 1565 C CA . VAL A 1 196 ? -13.773 1.992 27.459 1.00 93.31 196 VAL A CA 1
ATOM 1566 C C . VAL A 1 196 ? -15.286 2.151 27.637 1.00 93.31 196 VAL A C 1
ATOM 1568 O O . VAL A 1 196 ? -15.732 2.712 28.634 1.00 93.31 196 VAL A O 1
ATOM 1571 N N . ASP A 1 197 ? -16.053 1.593 26.694 1.00 87.00 197 ASP A N 1
ATOM 1572 C CA . ASP A 1 197 ? -17.528 1.563 26.694 1.00 87.00 197 ASP A CA 1
ATOM 1573 C C . ASP A 1 197 ? -18.186 2.957 26.738 1.00 87.00 197 ASP A C 1
ATOM 1575 O O . ASP A 1 197 ? -19.214 3.182 27.378 1.00 87.00 197 ASP A O 1
ATOM 1579 N N . VAL A 1 198 ? -17.565 3.926 26.058 1.00 91.38 198 VAL A N 1
ATOM 1580 C CA . VAL A 1 198 ? -18.080 5.294 25.946 1.00 91.38 198 VAL A CA 1
ATOM 1581 C C . VAL A 1 198 ? -18.801 5.493 24.611 1.00 91.38 198 VAL A C 1
ATOM 1583 O O . VAL A 1 198 ? -18.272 5.101 23.569 1.00 91.38 198 VAL A O 1
ATOM 1586 N N . PRO A 1 199 ? -19.998 6.117 24.605 1.00 88.50 199 PRO A N 1
ATOM 1587 C CA . PRO A 1 199 ? -20.695 6.460 23.371 1.00 88.50 199 PRO A CA 1
ATOM 1588 C C . PRO A 1 199 ? -19.811 7.245 22.403 1.00 88.50 199 PRO A C 1
ATOM 1590 O O . PRO A 1 199 ? -18.957 8.030 22.814 1.00 88.50 199 PRO A O 1
ATOM 1593 N N . ASP A 1 200 ? -20.026 7.026 21.108 1.00 92.62 200 ASP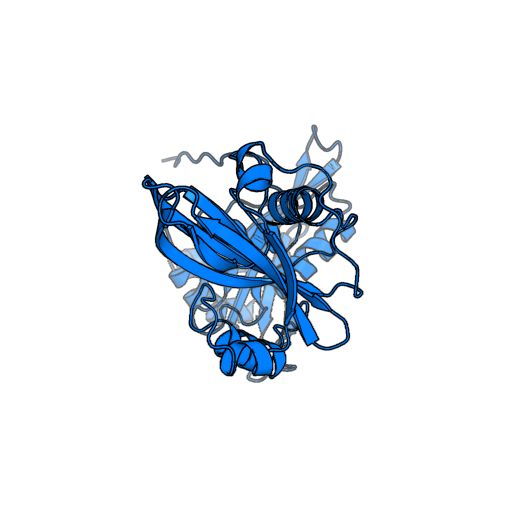 A N 1
ATOM 1594 C CA . ASP A 1 200 ? -19.312 7.704 20.021 1.00 92.62 200 ASP A CA 1
ATOM 1595 C C . ASP A 1 200 ? -17.785 7.514 20.029 1.00 92.62 200 ASP A C 1
ATOM 1597 O O . ASP A 1 200 ? -17.084 8.163 19.254 1.00 92.62 200 ASP A O 1
ATOM 1601 N N . THR A 1 201 ? -17.268 6.598 20.853 1.00 96.62 201 THR A N 1
ATOM 1602 C CA . THR A 1 201 ? -15.852 6.237 20.949 1.00 96.62 201 THR A CA 1
ATOM 1603 C C . THR A 1 201 ? -15.667 4.779 20.542 1.00 96.62 201 THR A C 1
ATOM 1605 O O . THR A 1 201 ? -16.346 3.884 21.041 1.00 96.62 201 THR A O 1
ATOM 1608 N N . LEU A 1 202 ? -14.727 4.532 19.637 1.00 97.44 202 LEU A N 1
ATOM 1609 C CA . LEU A 1 202 ? -14.288 3.201 19.252 1.00 97.44 202 LEU A CA 1
ATOM 1610 C C . LEU A 1 202 ? -12.928 2.933 19.882 1.00 97.44 202 LEU A C 1
ATOM 1612 O O . LEU A 1 202 ? -11.942 3.567 19.518 1.00 97.44 202 LEU A O 1
ATOM 1616 N N . LEU A 1 203 ? -12.869 1.966 20.791 1.00 98.25 203 LEU A N 1
ATOM 1617 C CA . LEU A 1 203 ? -11.615 1.471 21.342 1.00 98.25 203 LEU A CA 1
ATOM 1618 C C . LEU A 1 203 ? -11.530 -0.036 21.107 1.00 98.25 203 LEU A C 1
ATOM 1620 O O . LEU A 1 203 ? -12.285 -0.813 21.693 1.00 98.25 203 LEU A O 1
ATOM 1624 N N . LEU A 1 204 ? -10.629 -0.434 20.214 1.00 98.38 204 LEU A N 1
ATOM 1625 C CA . LEU A 1 204 ? -10.403 -1.819 19.809 1.00 98.38 204 LEU A CA 1
ATOM 1626 C C . LEU A 1 204 ? -9.045 -2.307 20.294 1.00 98.38 204 LEU A C 1
ATOM 1628 O O . LEU A 1 204 ? -8.089 -1.536 20.372 1.00 98.38 204 LEU A O 1
ATOM 1632 N N . VAL A 1 205 ? -8.952 -3.612 20.528 1.00 98.25 205 VAL A N 1
ATOM 1633 C CA . VAL A 1 205 ? -7.693 -4.329 20.728 1.00 98.25 205 VAL A CA 1
ATOM 1634 C C . VAL A 1 205 ? -7.578 -5.485 19.740 1.00 98.25 205 VAL A C 1
ATOM 1636 O O . VAL A 1 205 ? -8.581 -6.090 19.359 1.00 98.25 205 VAL A O 1
ATOM 1639 N N . ALA A 1 206 ? -6.346 -5.778 19.333 1.00 97.12 206 ALA A N 1
ATOM 1640 C CA . ALA A 1 206 ? -5.987 -6.978 18.590 1.00 97.12 206 ALA A CA 1
ATOM 1641 C C . ALA A 1 206 ? -5.407 -8.006 19.566 1.00 97.12 206 ALA A C 1
ATOM 1643 O O . ALA A 1 206 ? -4.316 -7.801 20.104 1.00 97.12 206 ALA A O 1
ATOM 1644 N N . GLU A 1 207 ? -6.150 -9.080 19.806 1.00 95.06 207 GLU A N 1
ATOM 1645 C CA . GLU A 1 207 ? -5.817 -10.152 20.744 1.00 95.06 207 GLU A CA 1
ATOM 1646 C C . GLU A 1 207 ? -5.401 -11.406 19.980 1.00 95.06 207 GLU A C 1
ATOM 1648 O O . GLU A 1 207 ? -6.114 -11.845 19.091 1.00 95.06 207 GLU A O 1
ATOM 1653 N N . THR A 1 208 ? -4.251 -11.974 20.318 1.00 90.00 208 THR A N 1
ATOM 1654 C CA . THR A 1 208 ? -3.740 -13.249 19.774 1.00 90.00 208 THR A CA 1
ATOM 1655 C C . THR A 1 208 ? -4.338 -14.455 20.517 1.00 90.00 208 THR A C 1
ATOM 1657 O O . THR A 1 208 ? -4.879 -14.297 21.607 1.00 90.00 208 THR A O 1
ATOM 1660 N N . ALA A 1 209 ? -4.206 -15.683 19.991 1.00 83.25 209 ALA A N 1
ATOM 1661 C CA . ALA A 1 209 ? -4.809 -16.877 20.618 1.00 83.25 209 ALA A CA 1
ATOM 1662 C C . ALA A 1 209 ? -4.202 -17.255 21.974 1.00 83.25 209 ALA A C 1
ATOM 1664 O O . ALA A 1 209 ? -4.760 -18.100 22.669 1.00 83.25 209 ALA A O 1
ATOM 1665 N N . ASP A 1 210 ? -3.051 -16.685 22.331 1.00 85.62 210 ASP A N 1
ATOM 1666 C CA . ASP A 1 210 ? -2.463 -16.807 23.663 1.00 85.62 210 ASP A CA 1
ATOM 1667 C C . ASP A 1 210 ? -2.796 -15.604 24.564 1.00 85.62 210 ASP A C 1
ATOM 1669 O O . ASP A 1 210 ? -2.048 -15.297 25.493 1.00 85.62 210 ASP A O 1
ATOM 1673 N N . ASP A 1 211 ? -3.924 -14.940 24.285 1.00 85.75 211 ASP A N 1
ATOM 1674 C CA . ASP A 1 211 ? -4.516 -13.831 25.041 1.00 85.75 211 ASP A CA 1
ATOM 1675 C C . ASP A 1 211 ? -3.606 -12.591 25.154 1.00 85.75 211 ASP A C 1
ATOM 1677 O O . ASP A 1 211 ? -3.775 -11.743 26.035 1.00 85.75 211 ASP A O 1
ATOM 1681 N N . ARG A 1 212 ? -2.613 -12.443 24.262 1.00 92.00 212 ARG A N 1
ATOM 1682 C CA . ARG A 1 212 ? -1.761 -11.244 24.234 1.00 92.00 212 ARG A CA 1
ATOM 1683 C C . ARG A 1 212 ? -2.370 -10.167 23.354 1.00 92.00 212 ARG A C 1
ATOM 1685 O O . ARG A 1 212 ? -2.675 -10.409 22.184 1.00 92.00 212 ARG A O 1
ATOM 1692 N N . ILE A 1 213 ? -2.433 -8.950 23.890 1.00 96.75 213 ILE A N 1
ATOM 1693 C CA . ILE A 1 213 ? -2.772 -7.754 23.118 1.00 96.75 213 ILE A CA 1
ATOM 1694 C C . ILE A 1 213 ? -1.536 -7.263 22.370 1.00 96.75 213 ILE A C 1
ATOM 1696 O O . ILE A 1 213 ? -0.526 -6.904 22.973 1.00 96.75 213 ILE A O 1
ATOM 1700 N N . VAL A 1 214 ? -1.632 -7.235 21.045 1.00 96.00 214 VAL A N 1
ATOM 1701 C CA . VAL A 1 214 ? -0.530 -6.881 20.134 1.00 96.00 214 VAL A CA 1
ATOM 1702 C C . VAL A 1 214 ? -0.827 -5.639 19.297 1.00 96.00 214 VAL A C 1
ATOM 1704 O O . VAL A 1 214 ? -0.003 -5.211 18.491 1.00 96.00 214 VAL A O 1
ATOM 1707 N N . GLY A 1 215 ? -1.994 -5.031 19.481 1.00 97.25 215 GLY A N 1
ATOM 1708 C CA . GLY A 1 215 ? -2.358 -3.781 18.835 1.00 97.25 215 GLY A CA 1
ATOM 1709 C C . GLY A 1 215 ? -3.606 -3.169 19.450 1.00 97.25 215 GLY A C 1
ATOM 1710 O O . GLY A 1 215 ? -4.374 -3.856 20.122 1.00 97.25 215 GLY A O 1
ATOM 1711 N N . TYR A 1 216 ? -3.804 -1.877 19.216 1.00 98.38 216 TYR A N 1
ATOM 1712 C CA . TYR A 1 216 ? -5.029 -1.174 19.576 1.00 98.38 216 TYR A CA 1
ATOM 1713 C C . TYR A 1 216 ? -5.355 -0.086 18.551 1.00 98.38 216 TYR A C 1
ATOM 1715 O O . TYR A 1 216 ? -4.475 0.392 17.827 1.00 98.38 216 TYR A O 1
ATOM 1723 N N . LEU A 1 217 ? -6.628 0.299 18.508 1.00 98.44 217 LEU A N 1
ATOM 1724 C CA . LEU A 1 217 ? -7.119 1.436 17.738 1.00 98.44 217 LEU A CA 1
ATOM 1725 C C . LEU A 1 217 ? -8.069 2.256 18.605 1.00 98.44 217 LEU A C 1
ATOM 1727 O O . LEU A 1 217 ? -8.980 1.697 19.214 1.00 98.44 217 LEU A O 1
ATOM 1731 N N . LEU A 1 218 ? -7.858 3.569 18.632 1.00 98.25 218 LEU A N 1
ATOM 1732 C CA . LEU A 1 218 ? -8.742 4.550 19.247 1.00 98.25 218 LEU A CA 1
ATOM 1733 C C . LEU A 1 218 ? -9.293 5.478 18.162 1.00 98.25 218 LEU A C 1
ATOM 1735 O O . LEU A 1 218 ? -8.533 6.092 17.412 1.00 98.25 218 LEU A O 1
ATOM 1739 N N . GLY A 1 219 ? -10.611 5.621 18.117 1.00 97.88 219 GLY A N 1
ATOM 1740 C CA . GLY A 1 219 ? -11.297 6.583 17.268 1.00 97.88 219 GLY A CA 1
ATOM 1741 C C . GLY A 1 219 ? -12.554 7.146 17.917 1.00 97.88 219 GLY A C 1
ATOM 1742 O O . GLY A 1 219 ? -13.037 6.645 18.931 1.00 97.88 219 GLY A O 1
ATOM 1743 N N . ASN A 1 220 ? -13.088 8.205 17.327 1.00 97.62 220 ASN A N 1
ATOM 1744 C CA . ASN A 1 220 ? -14.274 8.918 17.792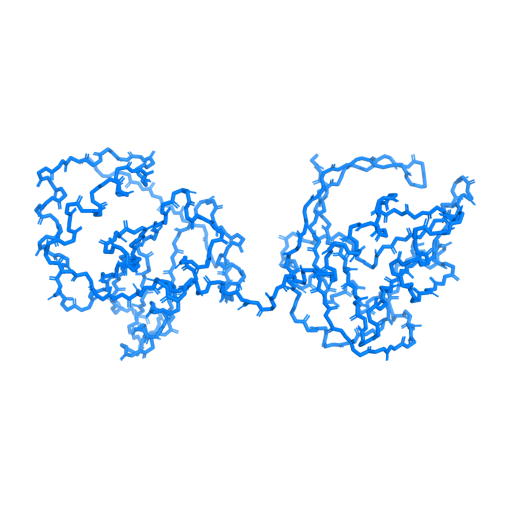 1.00 97.62 220 ASN A CA 1
ATOM 1745 C C . ASN A 1 220 ? -15.147 9.369 16.614 1.00 97.62 220 ASN A C 1
ATOM 1747 O O . ASN A 1 220 ? -14.678 9.517 15.485 1.00 97.62 220 ASN A O 1
ATOM 1751 N N . THR A 1 221 ? -16.434 9.592 16.875 1.00 97.44 221 THR A N 1
ATOM 1752 C CA . THR A 1 221 ? -17.328 10.266 15.926 1.00 97.44 221 THR A CA 1
ATOM 1753 C C . THR A 1 221 ? -17.773 11.613 16.460 1.00 97.44 221 THR A C 1
ATOM 1755 O O . THR A 1 221 ? -17.901 11.811 17.667 1.00 97.44 221 THR A O 1
ATOM 1758 N N . HIS A 1 222 ? -17.997 12.559 15.555 1.00 96.31 222 HIS A N 1
ATOM 1759 C CA . HIS A 1 222 ? -18.526 13.875 15.895 1.00 96.31 222 HIS A CA 1
ATOM 1760 C C . HIS A 1 222 ? -19.261 14.494 14.705 1.00 96.31 222 HIS A C 1
ATOM 1762 O O . HIS A 1 222 ? -19.034 14.131 13.554 1.00 96.31 222 HIS A O 1
ATOM 1768 N N . LEU A 1 223 ? -20.157 15.444 14.973 1.00 96.94 223 LEU A N 1
ATOM 1769 C CA . LEU A 1 223 ? -20.909 16.147 13.932 1.00 96.94 223 LEU A CA 1
ATOM 1770 C C . LEU A 1 223 ? -20.085 17.280 13.321 1.00 96.94 223 LEU A C 1
ATOM 1772 O O . LEU A 1 223 ? -19.437 18.045 14.038 1.00 96.94 223 LEU A O 1
ATOM 1776 N N . THR A 1 224 ? -20.185 17.450 12.004 1.00 95.88 224 THR A N 1
ATOM 1777 C CA . THR A 1 224 ? -19.597 18.595 11.302 1.00 95.88 224 THR A CA 1
ATOM 1778 C C . THR A 1 224 ? -20.600 19.240 10.351 1.00 95.88 224 THR A C 1
ATOM 1780 O O . THR A 1 224 ? -21.475 18.582 9.786 1.00 95.88 224 THR A O 1
ATOM 1783 N N . PHE A 1 225 ? -20.461 20.552 10.148 1.00 96.81 225 PHE A N 1
ATOM 1784 C CA . PHE A 1 225 ? -21.282 21.280 9.179 1.00 96.81 225 PHE A CA 1
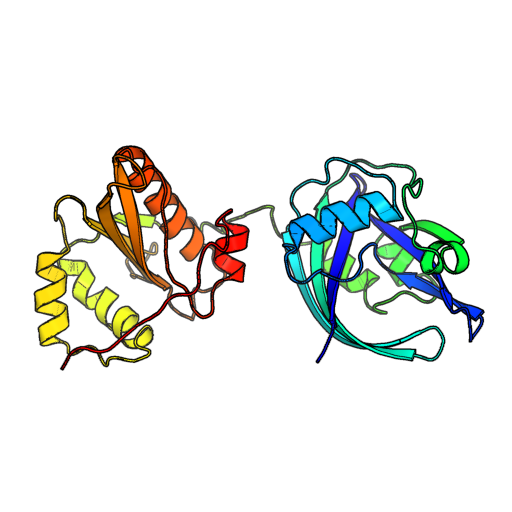ATOM 1785 C C . PHE A 1 225 ? -20.916 20.931 7.734 1.00 96.81 225 PHE A C 1
ATOM 1787 O O . PHE A 1 225 ? -21.806 20.825 6.901 1.00 96.81 225 PHE A O 1
ATOM 1794 N N . LEU A 1 226 ? -19.626 20.731 7.431 1.00 93.12 226 LEU A N 1
ATOM 1795 C CA . LEU A 1 226 ? -19.164 20.473 6.063 1.00 93.12 226 LEU A CA 1
ATOM 1796 C C . LEU A 1 226 ? -19.663 19.124 5.536 1.00 93.12 226 LEU A C 1
ATOM 1798 O O . LEU A 1 226 ? -20.156 19.050 4.414 1.00 93.12 226 LEU A O 1
ATOM 1802 N N . ALA A 1 227 ? -19.584 18.079 6.362 1.00 92.88 227 ALA A N 1
ATOM 1803 C CA . ALA A 1 227 ? -20.106 16.764 6.010 1.00 92.88 227 ALA A CA 1
ATOM 1804 C C . ALA A 1 227 ? -21.640 16.685 6.096 1.00 92.88 227 ALA A C 1
ATOM 1806 O O . ALA A 1 227 ? -22.217 15.659 5.750 1.00 92.88 227 ALA A O 1
ATOM 1807 N N . ASN A 1 228 ? -22.304 17.749 6.569 1.00 95.06 228 ASN A N 1
ATOM 1808 C CA . ASN A 1 228 ? -23.736 17.779 6.870 1.00 95.06 228 ASN A CA 1
ATOM 1809 C C . ASN A 1 228 ? -24.186 16.619 7.782 1.00 95.06 228 ASN A C 1
ATOM 1811 O O . ASN A 1 228 ? -25.295 16.105 7.638 1.00 95.06 228 ASN A O 1
ATOM 1815 N N . GLY A 1 229 ? -23.330 16.184 8.710 1.00 95.75 229 GLY A N 1
ATOM 1816 C CA . GLY A 1 229 ? -23.562 14.961 9.470 1.00 95.75 229 GLY A CA 1
ATOM 1817 C C . GLY A 1 229 ? -22.355 14.508 10.289 1.00 95.75 229 GLY A C 1
ATOM 1818 O O . GLY A 1 229 ? -21.393 15.271 10.452 1.00 95.75 229 GLY A O 1
ATOM 1819 N N . PRO A 1 230 ? -22.415 13.289 10.850 1.00 97.06 230 PRO A N 1
ATOM 1820 C CA . PRO A 1 230 ? -21.298 12.717 11.579 1.00 97.06 230 PRO A CA 1
ATOM 1821 C C . PRO A 1 230 ? -20.111 12.448 10.651 1.00 97.06 230 PRO A C 1
ATOM 1823 O O . PRO A 1 230 ? -20.260 12.152 9.465 1.00 97.06 230 PRO A O 1
ATOM 1826 N N . VAL A 1 231 ? -18.918 12.539 11.218 1.00 97.38 231 VAL A N 1
ATOM 1827 C CA . VAL A 1 231 ? -17.662 12.060 10.642 1.00 97.38 231 VAL A CA 1
ATOM 1828 C C . VAL A 1 231 ? -16.976 11.206 11.697 1.00 97.38 231 VAL A C 1
ATOM 1830 O O . VAL A 1 231 ? -17.182 11.419 12.895 1.00 97.38 231 VAL A O 1
ATOM 1833 N N . ALA A 1 232 ? -16.174 10.245 11.261 1.00 98.19 232 ALA A N 1
ATOM 1834 C CA . ALA A 1 232 ? -15.375 9.420 12.151 1.00 98.19 232 ALA A CA 1
ATOM 1835 C C . ALA A 1 232 ? -13.892 9.776 12.002 1.00 98.19 232 ALA A C 1
ATOM 1837 O O . ALA A 1 232 ? -13.429 10.136 10.916 1.00 98.19 232 ALA A O 1
ATOM 1838 N N . TRP A 1 233 ? -13.146 9.678 13.096 1.00 97.69 233 TRP A N 1
ATOM 1839 C CA . TRP A 1 233 ? -11.724 9.981 13.129 1.00 97.69 233 TRP A CA 1
ATOM 1840 C C . TRP A 1 233 ? -10.969 8.895 13.896 1.00 97.69 233 TRP A C 1
ATOM 1842 O O . TRP A 1 233 ? -11.360 8.540 15.006 1.00 97.69 233 TRP A O 1
ATOM 1852 N N . VAL A 1 234 ? -9.906 8.344 13.304 1.00 98.00 234 VAL A N 1
ATOM 1853 C CA . VAL A 1 234 ? -8.953 7.484 14.022 1.00 98.00 234 VAL A CA 1
ATOM 1854 C C . VAL A 1 234 ? -7.880 8.379 14.625 1.00 98.00 234 VAL A C 1
ATOM 1856 O O . VAL A 1 234 ? -7.086 8.990 13.908 1.00 98.00 234 VAL A O 1
ATOM 1859 N N . GLU A 1 235 ? -7.871 8.454 15.951 1.00 95.25 235 GLU A N 1
ATOM 1860 C CA . GLU A 1 235 ? -6.918 9.253 16.721 1.00 95.25 235 GLU A CA 1
ATOM 1861 C C . GLU A 1 235 ? -5.585 8.516 16.862 1.00 95.25 235 GLU A C 1
ATOM 1863 O O . GLU A 1 235 ? -4.511 9.092 16.671 1.00 95.25 235 GLU A O 1
ATOM 1868 N N . GLU A 1 236 ? -5.652 7.219 17.168 1.00 95.12 236 GLU A N 1
ATOM 1869 C CA . GLU A 1 236 ? -4.480 6.383 17.397 1.00 95.12 236 GLU A CA 1
ATOM 1870 C C . GLU A 1 236 ? -4.685 5.001 16.786 1.00 95.12 236 GLU A C 1
ATOM 1872 O O . GLU A 1 236 ? -5.735 4.380 16.932 1.00 95.12 236 GLU A O 1
ATOM 1877 N N . VAL A 1 237 ? -3.645 4.489 16.135 1.00 95.69 237 VAL A N 1
ATOM 1878 C CA . VAL A 1 237 ? -3.556 3.082 15.754 1.00 95.69 237 VAL A CA 1
ATOM 1879 C C . VAL A 1 237 ? -2.119 2.630 15.932 1.00 95.69 237 VAL A C 1
ATOM 1881 O O . VAL A 1 237 ? -1.174 3.252 15.436 1.00 95.69 237 VAL A O 1
ATOM 1884 N N . MET A 1 238 ? -1.949 1.552 16.686 1.00 94.81 238 MET A N 1
ATOM 1885 C CA . MET A 1 238 ? -0.641 1.029 17.040 1.00 94.81 238 MET A CA 1
ATOM 1886 C C . MET A 1 238 ? -0.661 -0.489 16.971 1.00 94.81 238 MET A C 1
ATOM 1888 O O . MET A 1 238 ? -1.559 -1.141 17.495 1.00 94.81 238 MET A O 1
ATOM 1892 N N . VAL A 1 239 ? 0.378 -1.042 16.353 1.00 94.12 239 VAL A N 1
ATOM 1893 C CA . VAL A 1 239 ? 0.657 -2.478 16.307 1.00 94.12 239 VAL A CA 1
ATOM 1894 C C . VAL A 1 239 ? 2.066 -2.688 16.846 1.00 94.12 239 VAL A C 1
ATOM 1896 O O . VAL A 1 239 ? 2.984 -1.925 16.504 1.00 94.12 239 VAL A O 1
ATOM 1899 N N . ASP A 1 240 ? 2.226 -3.706 17.691 1.00 91.69 240 ASP A N 1
ATOM 1900 C CA . ASP A 1 240 ? 3.514 -4.155 18.214 1.00 91.69 240 ASP A CA 1
ATOM 1901 C C . ASP A 1 240 ? 4.523 -4.286 17.068 1.00 91.69 240 ASP A C 1
ATOM 1903 O O . ASP A 1 240 ? 4.212 -4.808 15.996 1.00 91.69 240 ASP A O 1
ATOM 1907 N N . ALA A 1 241 ? 5.741 -3.783 17.275 1.00 84.56 241 ALA A N 1
ATOM 1908 C CA . ALA A 1 241 ? 6.761 -3.750 16.235 1.00 84.56 241 ALA A CA 1
ATOM 1909 C C . ALA A 1 241 ? 7.111 -5.145 15.694 1.00 84.56 241 ALA A C 1
ATOM 1911 O O . ALA A 1 241 ? 7.376 -5.272 14.501 1.00 84.56 241 ALA A O 1
ATOM 1912 N N . ASN A 1 242 ? 7.057 -6.173 16.544 1.00 82.62 242 ASN A N 1
ATOM 1913 C CA . ASN A 1 242 ? 7.337 -7.561 16.176 1.00 82.62 242 ASN A CA 1
ATOM 1914 C C . ASN A 1 242 ? 6.183 -8.213 15.406 1.00 82.62 242 ASN A C 1
ATOM 1916 O O . ASN A 1 242 ? 6.356 -9.293 14.855 1.00 82.62 242 ASN A O 1
ATOM 1920 N N . GLN A 1 243 ? 5.018 -7.565 15.381 1.00 81.81 243 GLN A N 1
ATOM 1921 C CA . GLN A 1 243 ? 3.814 -8.017 14.692 1.00 81.81 243 GLN A CA 1
ATOM 1922 C C . GLN A 1 243 ? 3.452 -7.088 13.526 1.00 81.81 243 GLN A C 1
ATOM 1924 O O . GLN A 1 243 ? 2.327 -7.109 13.032 1.00 81.81 243 GLN A O 1
ATOM 1929 N N . ARG A 1 244 ? 4.369 -6.230 13.067 1.00 76.56 244 ARG A N 1
ATOM 1930 C CA . ARG A 1 244 ? 4.137 -5.409 11.869 1.00 76.56 244 ARG A CA 1
ATOM 1931 C C . ARG A 1 244 ? 4.164 -6.270 10.614 1.00 76.56 244 ARG A C 1
ATOM 1933 O O . ARG A 1 244 ? 4.736 -7.349 10.608 1.00 76.56 244 ARG A O 1
ATOM 1940 N N . GLN A 1 245 ? 3.516 -5.775 9.558 1.00 74.31 245 GLN A N 1
ATOM 1941 C CA . GLN A 1 245 ? 3.368 -6.482 8.277 1.00 74.31 245 GLN A CA 1
ATOM 1942 C C . GLN A 1 245 ? 2.618 -7.830 8.381 1.00 74.31 245 GLN A C 1
ATOM 1944 O O . GLN A 1 245 ? 2.585 -8.584 7.421 1.00 74.31 245 GLN A O 1
ATOM 1949 N N . SER A 1 246 ? 1.942 -8.093 9.506 1.00 75.25 246 SER A N 1
ATOM 1950 C CA . SER A 1 246 ? 1.089 -9.273 9.731 1.00 75.25 246 SER A CA 1
ATOM 1951 C C . SER A 1 246 ? -0.383 -9.063 9.341 1.00 75.25 246 SER A C 1
ATOM 1953 O O . SER A 1 246 ? -1.212 -9.936 9.544 1.00 75.25 246 SER A O 1
ATOM 1955 N N . GLY A 1 247 ? -0.750 -7.877 8.844 1.00 83.81 247 GLY A N 1
ATOM 1956 C CA . GLY A 1 247 ? -2.142 -7.534 8.522 1.00 83.81 247 GLY A CA 1
ATOM 1957 C C . GLY A 1 247 ? -2.988 -7.014 9.694 1.00 83.81 247 GLY A C 1
ATOM 1958 O O . GLY A 1 247 ? -4.063 -6.476 9.452 1.00 83.81 247 GLY A O 1
ATOM 1959 N N . ILE A 1 248 ? -2.504 -7.043 10.942 1.00 91.00 248 ILE A N 1
ATOM 1960 C CA . ILE A 1 248 ? -3.265 -6.563 12.120 1.00 91.00 248 ILE A CA 1
ATOM 1961 C C . ILE A 1 248 ? -3.728 -5.107 11.979 1.00 91.00 248 ILE A C 1
ATOM 1963 O O . ILE A 1 248 ? -4.866 -4.781 12.308 1.00 91.00 248 ILE A O 1
ATOM 1967 N N . GLY A 1 249 ? -2.867 -4.226 11.461 1.00 92.56 249 GLY A N 1
ATOM 1968 C CA . GLY A 1 249 ? -3.227 -2.822 11.244 1.00 92.56 249 GLY A CA 1
ATOM 1969 C C . GLY A 1 249 ? -4.412 -2.669 10.289 1.00 92.56 249 GLY A C 1
ATOM 1970 O O . GLY A 1 249 ? -5.296 -1.858 10.535 1.00 92.56 249 GLY A O 1
ATOM 1971 N N . ARG A 1 250 ? -4.463 -3.487 9.232 1.00 89.50 250 ARG A N 1
ATOM 1972 C CA . ARG A 1 250 ? -5.588 -3.522 8.293 1.00 89.50 250 ARG A CA 1
ATOM 1973 C C . ARG A 1 250 ? -6.855 -4.015 8.986 1.00 89.50 250 ARG A C 1
ATOM 1975 O O . ARG A 1 250 ? -7.869 -3.344 8.891 1.00 89.50 250 ARG A O 1
ATOM 1982 N N . LEU A 1 251 ? -6.781 -5.120 9.733 1.00 90.62 251 LEU A N 1
ATOM 1983 C CA . LEU A 1 251 ? -7.934 -5.659 10.464 1.00 90.62 251 LEU A CA 1
ATOM 1984 C C . LEU A 1 251 ? -8.528 -4.636 11.446 1.00 90.62 251 LEU A C 1
ATOM 1986 O O . LEU A 1 251 ? -9.748 -4.516 11.550 1.00 90.62 251 LEU A O 1
ATOM 1990 N N . LEU A 1 252 ? -7.679 -3.874 12.146 1.00 96.88 252 LEU A N 1
ATOM 1991 C CA . LEU A 1 252 ? -8.119 -2.772 13.009 1.00 96.88 252 LEU A CA 1
ATOM 1992 C C . LEU A 1 252 ? -8.854 -1.686 12.206 1.00 96.88 252 LEU A C 1
ATOM 1994 O O . LEU A 1 252 ? -9.932 -1.252 12.613 1.00 96.88 252 LEU A O 1
ATOM 1998 N N . MET A 1 253 ? -8.301 -1.273 11.063 1.00 97.50 253 MET A N 1
ATOM 1999 C CA . MET A 1 253 ? -8.908 -0.254 10.200 1.00 97.50 253 MET A CA 1
ATOM 2000 C C . MET A 1 253 ? -10.226 -0.720 9.571 1.00 97.50 253 MET A C 1
ATOM 2002 O O . MET A 1 253 ? -11.193 0.033 9.590 1.00 97.50 253 MET A O 1
ATOM 2006 N N . GLU A 1 254 ? -10.326 -1.973 9.123 1.00 94.44 254 GLU A N 1
ATOM 2007 C CA . GLU A 1 254 ? -11.571 -2.551 8.598 1.00 94.44 254 GLU A CA 1
ATOM 2008 C C . GLU A 1 254 ? -12.702 -2.502 9.639 1.00 94.44 254 GLU A C 1
ATOM 2010 O O . GLU A 1 254 ? -13.838 -2.142 9.318 1.00 94.44 254 GLU A O 1
ATOM 2015 N N . HIS A 1 255 ? -12.399 -2.798 10.909 1.00 94.75 255 HIS A N 1
ATOM 2016 C CA . HIS A 1 255 ? -13.373 -2.658 11.997 1.00 94.75 255 HIS A CA 1
ATOM 2017 C C . HIS A 1 255 ? -13.750 -1.191 12.244 1.00 94.75 255 HIS A C 1
ATOM 2019 O O . HIS A 1 255 ? -14.920 -0.894 12.495 1.00 94.75 255 HIS A O 1
ATOM 2025 N N . ALA A 1 256 ? -12.791 -0.266 12.140 1.00 97.69 256 ALA A N 1
ATOM 2026 C CA . ALA A 1 256 ? -13.061 1.163 12.260 1.00 97.69 256 ALA A CA 1
ATOM 2027 C C . ALA A 1 256 ? -13.953 1.687 11.125 1.00 97.69 256 ALA A C 1
ATOM 2029 O O . ALA A 1 256 ? -14.878 2.457 11.382 1.00 97.69 256 ALA A O 1
ATOM 2030 N N . GLU A 1 257 ? -13.746 1.235 9.890 1.00 96.50 257 GLU A N 1
ATOM 2031 C CA . GLU A 1 257 ? -14.593 1.576 8.744 1.00 96.50 257 GLU A CA 1
ATOM 2032 C C . GLU A 1 257 ? -16.016 1.033 8.894 1.00 96.50 257 GLU A C 1
ATOM 2034 O O . GLU A 1 257 ? -16.986 1.743 8.621 1.00 96.50 257 GLU A O 1
ATOM 2039 N N . GLN A 1 258 ? -16.164 -0.222 9.333 1.00 93.12 258 GLN A N 1
ATOM 2040 C CA . GLN A 1 258 ? -17.477 -0.818 9.599 1.00 93.12 258 GLN A CA 1
ATOM 2041 C C . GLN A 1 258 ? -18.221 -0.048 10.692 1.00 93.12 258 GLN A C 1
ATOM 2043 O O . GLN A 1 258 ? -19.404 0.268 10.539 1.00 93.12 258 GLN A O 1
ATOM 2048 N N . TRP A 1 259 ? -17.518 0.312 11.765 1.00 95.44 259 TRP A N 1
ATOM 2049 C CA . TRP A 1 259 ? -18.074 1.138 12.825 1.00 95.44 259 TRP A CA 1
ATOM 2050 C C . TRP A 1 259 ? -18.474 2.530 12.318 1.00 95.44 259 TRP A C 1
ATOM 2052 O O . TRP A 1 259 ? -19.611 2.940 12.543 1.00 95.44 259 TRP A O 1
ATOM 2062 N N . ALA A 1 260 ? -17.616 3.219 11.562 1.00 96.19 260 ALA A N 1
ATOM 2063 C CA . ALA A 1 260 ? -17.919 4.530 10.984 1.00 96.19 260 ALA A CA 1
ATOM 2064 C C . ALA A 1 260 ? -19.157 4.489 10.067 1.00 96.19 260 ALA A C 1
ATOM 2066 O O . ALA A 1 260 ? -20.028 5.355 10.139 1.00 96.19 260 ALA A O 1
ATOM 2067 N N . LYS A 1 261 ? -19.297 3.436 9.252 1.00 93.69 261 LYS A N 1
ATOM 2068 C CA . LYS A 1 261 ? -20.507 3.211 8.443 1.00 93.69 261 LYS A CA 1
ATOM 2069 C C . LYS A 1 261 ? -21.742 3.026 9.330 1.00 93.69 261 LYS A C 1
ATOM 2071 O O . LYS A 1 261 ? -22.798 3.577 9.025 1.00 93.69 261 LYS A O 1
ATOM 2076 N N . SER A 1 262 ? -21.620 2.294 10.440 1.00 91.75 262 SER A N 1
ATOM 2077 C CA . SER A 1 262 ? -22.737 2.046 11.365 1.00 91.75 262 SER A CA 1
ATOM 2078 C C . SER A 1 262 ? -23.225 3.301 12.101 1.00 91.75 262 SER A C 1
ATOM 2080 O O . SER A 1 262 ? -24.400 3.380 12.455 1.00 91.75 262 SER A O 1
ATOM 2082 N N . THR A 1 263 ? -22.356 4.300 12.285 1.00 92.94 263 THR A N 1
ATOM 2083 C CA . THR A 1 263 ? -22.710 5.596 12.884 1.00 92.94 263 THR A CA 1
ATOM 2084 C C . THR A 1 263 ? -23.242 6.602 11.859 1.00 92.94 263 THR A C 1
ATOM 2086 O O . THR A 1 263 ? -23.623 7.715 12.220 1.00 92.94 263 THR A O 1
ATOM 2089 N N . GLY A 1 264 ? -23.304 6.219 10.577 1.00 94.19 264 GLY A N 1
ATOM 2090 C CA . GLY A 1 264 ? -23.734 7.087 9.483 1.00 94.19 264 GLY A CA 1
ATOM 2091 C C . GLY A 1 264 ? -22.702 8.149 9.107 1.00 94.19 264 GLY A C 1
ATOM 2092 O O . GLY A 1 264 ? -23.077 9.158 8.507 1.00 94.19 264 GLY A O 1
ATOM 2093 N N . ALA A 1 265 ? -21.432 7.959 9.483 1.00 97.25 265 ALA A N 1
ATOM 2094 C CA . ALA A 1 265 ? -20.373 8.911 9.188 1.00 97.25 265 ALA A CA 1
ATOM 2095 C C . ALA A 1 265 ? -20.193 9.089 7.673 1.00 97.25 265 ALA A C 1
ATOM 2097 O O . ALA A 1 265 ? -20.145 8.113 6.925 1.00 97.25 265 ALA A O 1
ATOM 2098 N N . ALA A 1 266 ? -20.053 10.337 7.223 1.00 95.56 266 ALA A N 1
ATOM 2099 C CA . ALA A 1 266 ? -19.832 10.638 5.809 1.00 95.56 266 ALA A CA 1
ATOM 2100 C C . ALA A 1 266 ? -18.468 10.132 5.310 1.00 95.56 266 ALA A C 1
ATOM 2102 O O . ALA A 1 266 ? -18.331 9.762 4.147 1.00 95.56 266 ALA A O 1
ATOM 2103 N N . TYR A 1 267 ? -17.466 10.131 6.190 1.00 94.50 267 TYR A N 1
ATOM 2104 C CA . TYR A 1 267 ? -16.130 9.600 5.942 1.00 94.50 267 TYR A CA 1
ATOM 2105 C C . TYR A 1 267 ? -15.438 9.237 7.264 1.00 94.50 267 TYR A C 1
ATOM 2107 O O . TYR A 1 267 ? -15.839 9.695 8.341 1.00 94.50 267 TYR A O 1
ATOM 2115 N N . LEU A 1 268 ? -14.380 8.432 7.155 1.00 97.38 268 LEU A N 1
ATOM 2116 C CA . LEU A 1 268 ? -13.424 8.128 8.217 1.00 97.38 268 LEU A CA 1
ATOM 2117 C C . LEU A 1 268 ? -12.078 8.755 7.844 1.00 97.38 268 LEU A C 1
ATOM 2119 O O . LEU A 1 268 ? -11.588 8.532 6.742 1.00 97.38 268 LEU A O 1
ATOM 2123 N N . ALA A 1 269 ? -11.486 9.531 8.745 1.00 95.94 269 ALA A N 1
ATOM 2124 C CA . ALA A 1 269 ? -10.215 10.213 8.509 1.00 95.94 269 ALA A CA 1
ATOM 2125 C C . ALA A 1 269 ? -9.209 9.952 9.635 1.00 95.94 269 ALA A C 1
ATOM 2127 O O . ALA A 1 269 ? -9.565 9.467 10.707 1.00 95.94 269 ALA A O 1
ATOM 2128 N N . LEU A 1 270 ? -7.939 10.250 9.372 1.00 95.44 270 LEU A N 1
ATOM 2129 C CA . LEU A 1 270 ? -6.837 10.106 10.321 1.00 95.44 270 LEU A CA 1
ATOM 2130 C C . LEU A 1 270 ? -5.654 10.972 9.894 1.00 95.44 270 LEU A C 1
ATOM 2132 O O . LEU A 1 270 ? -5.545 11.363 8.733 1.00 95.44 270 LEU A O 1
ATOM 2136 N N . ALA A 1 271 ? -4.728 11.219 10.818 1.00 90.44 271 ALA A N 1
ATOM 2137 C CA . ALA A 1 271 ? -3.459 11.871 10.515 1.00 90.44 271 ALA A CA 1
ATOM 2138 C C . ALA A 1 271 ? -2.287 10.907 10.733 1.00 90.44 271 ALA A C 1
ATOM 2140 O O . ALA A 1 271 ? -2.152 10.292 11.789 1.00 90.44 271 ALA A O 1
ATOM 2141 N N . SER A 1 272 ? -1.379 10.821 9.758 1.00 85.19 272 SER A N 1
ATOM 2142 C CA . SER A 1 272 ? -0.190 9.974 9.851 1.00 85.19 272 SER A CA 1
ATOM 2143 C C . SER A 1 272 ? 1.047 10.671 9.310 1.00 85.19 272 SER A C 1
ATOM 2145 O O . SER A 1 272 ? 1.015 11.302 8.263 1.00 85.19 272 SER A O 1
ATOM 2147 N N . ARG A 1 273 ? 2.169 10.536 10.028 1.00 73.12 273 ARG A N 1
ATOM 2148 C CA . ARG A 1 273 ? 3.472 11.084 9.605 1.00 73.12 273 ARG A CA 1
ATOM 2149 C C . ARG A 1 273 ? 4.341 10.099 8.825 1.00 73.12 273 ARG A C 1
ATOM 2151 O O . ARG A 1 273 ? 5.260 10.531 8.146 1.00 73.12 273 ARG A O 1
ATOM 2158 N N . ARG A 1 274 ? 4.144 8.792 9.017 1.00 72.00 274 ARG A N 1
ATOM 2159 C CA . ARG A 1 274 ? 5.080 7.746 8.544 1.00 72.00 274 ARG A CA 1
ATOM 2160 C C . ARG A 1 274 ? 4.402 6.559 7.872 1.00 72.00 274 ARG A C 1
ATOM 2162 O O . ARG A 1 274 ? 5.077 5.784 7.216 1.00 72.00 274 ARG A O 1
ATOM 2169 N N . ALA A 1 275 ? 3.093 6.410 8.051 1.00 78.75 275 ALA A N 1
ATOM 2170 C CA . ALA A 1 275 ? 2.329 5.283 7.527 1.00 78.75 275 ALA A CA 1
ATOM 2171 C C . ALA A 1 275 ? 1.393 5.705 6.381 1.00 78.75 275 ALA A C 1
ATOM 2173 O O . ALA A 1 275 ? 0.393 5.045 6.152 1.00 78.75 275 ALA A O 1
ATOM 2174 N N . GLY A 1 276 ? 1.698 6.803 5.677 1.00 78.69 276 GLY A N 1
ATOM 2175 C CA . GLY A 1 276 ? 0.932 7.252 4.506 1.00 78.69 276 GLY A CA 1
ATOM 2176 C C . GLY A 1 276 ? 0.731 6.138 3.471 1.00 78.69 276 GLY A C 1
ATOM 2177 O O . GLY A 1 276 ? -0.419 5.803 3.203 1.00 78.69 276 GLY A O 1
ATOM 2178 N N . PRO A 1 277 ? 1.807 5.469 2.998 1.00 79.75 277 PRO A N 1
ATOM 2179 C CA . PRO A 1 277 ? 1.685 4.354 2.057 1.00 79.75 277 PRO A CA 1
ATOM 2180 C C . PRO A 1 277 ? 0.756 3.237 2.544 1.00 79.75 277 PRO A C 1
ATOM 2182 O O . PRO A 1 277 ? -0.021 2.703 1.765 1.00 79.75 277 PRO A O 1
ATOM 2185 N N . PHE A 1 278 ? 0.763 2.931 3.846 1.00 79.75 278 PHE A N 1
ATOM 2186 C CA . PHE A 1 278 ? -0.148 1.940 4.420 1.00 79.75 278 PHE A CA 1
ATOM 2187 C C . PHE A 1 278 ? -1.621 2.342 4.244 1.00 79.75 278 PHE A C 1
ATOM 2189 O O . PHE A 1 278 ? -2.408 1.531 3.772 1.00 79.75 278 PHE A O 1
ATOM 2196 N N . TYR A 1 279 ? -2.004 3.585 4.545 1.00 83.25 279 TYR A N 1
ATOM 2197 C CA . TYR A 1 279 ? -3.401 4.014 4.387 1.00 83.25 279 TYR A CA 1
ATOM 2198 C C . TYR A 1 279 ? -3.829 4.133 2.923 1.00 83.25 279 TYR A C 1
ATOM 2200 O O . TYR A 1 279 ? -4.962 3.783 2.600 1.00 83.25 279 TYR A O 1
ATOM 2208 N N . LEU A 1 280 ? -2.917 4.531 2.030 1.00 79.94 280 LEU A N 1
ATOM 2209 C CA . LEU A 1 280 ? -3.182 4.531 0.588 1.00 79.94 280 LEU A CA 1
ATOM 2210 C C . LEU A 1 280 ? -3.543 3.121 0.086 1.00 79.94 280 LEU A C 1
ATOM 2212 O O . LEU A 1 280 ? -4.480 2.970 -0.691 1.00 79.94 280 LEU A O 1
ATOM 2216 N N . THR A 1 281 ? -2.881 2.066 0.589 1.00 75.31 281 THR A N 1
ATOM 2217 C CA . THR A 1 281 ? -3.241 0.673 0.234 1.00 75.31 281 THR A CA 1
ATOM 2218 C C . THR A 1 281 ? -4.614 0.231 0.745 1.00 75.31 281 THR A C 1
ATOM 2220 O O . THR A 1 281 ? -5.164 -0.742 0.237 1.00 75.31 281 THR A O 1
ATOM 2223 N N . LEU A 1 282 ? -5.176 0.933 1.734 1.00 78.00 282 LEU A N 1
ATOM 2224 C CA . LEU A 1 282 ? -6.528 0.698 2.248 1.00 78.00 282 LEU A CA 1
ATOM 2225 C C . LEU A 1 282 ? -7.593 1.532 1.514 1.00 78.00 282 LEU A C 1
ATOM 2227 O O . LEU A 1 282 ? -8.762 1.477 1.876 1.00 78.00 282 LEU A O 1
ATOM 2231 N N . GLY A 1 283 ? -7.209 2.307 0.494 1.00 83.12 283 GLY A N 1
ATOM 2232 C CA . GLY A 1 283 ? -8.129 3.157 -0.267 1.00 83.12 283 GLY A CA 1
ATOM 2233 C C . GLY A 1 283 ? -8.407 4.520 0.371 1.00 83.12 283 GLY A C 1
ATOM 2234 O O . GLY A 1 283 ? -9.355 5.191 -0.027 1.00 83.12 283 GLY A O 1
ATOM 2235 N N . TYR A 1 284 ? -7.599 4.944 1.349 1.00 86.75 284 TYR A N 1
ATOM 2236 C CA . TYR A 1 284 ? -7.631 6.324 1.835 1.00 86.75 284 TYR A CA 1
ATOM 2237 C C . TYR A 1 284 ? -6.923 7.240 0.839 1.00 86.75 284 TYR A C 1
ATOM 2239 O O . TYR A 1 284 ? -5.933 6.854 0.222 1.00 86.75 284 TYR A O 1
ATOM 2247 N N . GLU A 1 285 ? -7.392 8.477 0.741 1.00 86.44 285 GLU A N 1
ATOM 2248 C CA . GLU A 1 285 ? -6.787 9.517 -0.090 1.00 86.44 285 GLU A CA 1
ATOM 2249 C C . GLU A 1 285 ? -6.045 10.534 0.788 1.00 86.44 285 GLU A C 1
ATOM 2251 O O . GLU A 1 285 ? -6.480 10.852 1.902 1.00 86.44 285 GLU A O 1
ATOM 2256 N N . ASP A 1 286 ? -4.929 11.073 0.286 1.00 84.31 286 ASP A N 1
ATOM 2257 C CA . ASP A 1 286 ? -4.301 12.236 0.915 1.00 84.31 286 ASP A CA 1
ATOM 2258 C C . ASP A 1 286 ? -5.152 13.478 0.629 1.00 84.31 286 ASP A C 1
ATOM 2260 O O . ASP A 1 286 ? -5.377 13.849 -0.522 1.00 84.31 286 ASP A O 1
ATOM 2264 N N . SER A 1 287 ? -5.663 14.103 1.687 1.00 75.38 287 SER A N 1
ATOM 2265 C CA . SER A 1 287 ? -6.615 15.211 1.583 1.00 75.38 287 SER A CA 1
ATOM 2266 C C . SER A 1 287 ? -6.112 16.518 2.194 1.00 75.38 287 SER A C 1
ATOM 2268 O O . SER A 1 287 ? -6.623 17.580 1.831 1.00 75.38 287 SER A O 1
ATOM 2270 N N . ALA A 1 288 ? -5.139 16.484 3.118 1.00 77.62 288 ALA A N 1
ATOM 2271 C CA . ALA A 1 288 ? -4.652 17.686 3.796 1.00 77.62 288 ALA A CA 1
ATOM 2272 C C . ALA A 1 288 ? -3.381 17.481 4.637 1.00 77.62 288 ALA A C 1
ATOM 2274 O O . ALA A 1 288 ? -3.195 16.483 5.332 1.00 77.62 288 ALA A O 1
ATOM 2275 N N . THR A 1 289 ? -2.584 18.549 4.726 1.00 78.50 289 THR A N 1
ATOM 2276 C CA . THR A 1 289 ? -1.503 18.684 5.712 1.00 78.50 289 THR A CA 1
ATOM 2277 C C . THR A 1 289 ? -2.057 18.888 7.128 1.00 78.50 289 THR A C 1
ATOM 2279 O O . THR A 1 289 ? -2.868 19.783 7.373 1.00 78.50 289 THR A O 1
ATOM 2282 N N . PHE A 1 290 ? -1.553 18.120 8.098 1.00 84.00 290 PHE A N 1
ATOM 2283 C CA . PHE A 1 290 ? -1.902 18.258 9.516 1.00 84.00 290 PHE A CA 1
ATOM 2284 C C . PHE A 1 290 ? -1.023 19.293 10.241 1.00 84.00 290 PHE A C 1
ATOM 2286 O O . PHE A 1 290 ? 0.207 19.222 10.203 1.00 84.00 290 PHE A O 1
ATOM 2293 N N . TYR A 1 291 ? -1.649 20.212 10.983 1.00 83.25 291 TYR A N 1
ATOM 2294 C CA . TYR A 1 291 ? -0.966 21.228 11.792 1.00 83.25 291 TYR A CA 1
ATOM 2295 C C . TYR A 1 291 ? -1.300 21.062 13.276 1.00 83.25 291 TYR A C 1
ATOM 2297 O O . TYR A 1 291 ? -2.459 20.917 13.653 1.00 83.25 291 TYR A O 1
ATOM 2305 N N . LYS A 1 292 ? -0.285 21.155 14.141 1.00 83.31 292 LYS A N 1
ATOM 2306 C CA . LYS A 1 292 ? -0.438 21.055 15.599 1.00 83.31 292 LYS A CA 1
ATOM 2307 C C . LYS A 1 292 ? 0.272 22.205 16.303 1.00 83.31 292 LYS A C 1
ATOM 2309 O O . LYS A 1 292 ? 1.438 22.479 16.028 1.00 83.31 292 LYS A O 1
ATOM 2314 N N . LYS A 1 293 ? -0.408 22.813 17.278 1.00 88.00 293 LYS A N 1
ATOM 2315 C CA . LYS A 1 293 ? 0.167 23.761 18.239 1.00 88.00 293 LYS A CA 1
ATOM 2316 C C . LYS A 1 293 ? -0.068 23.240 19.652 1.00 88.00 293 LYS A C 1
ATOM 2318 O O . LYS A 1 293 ? -1.210 23.026 20.042 1.00 88.00 293 LYS A O 1
ATOM 2323 N N . THR A 1 294 ? 1.002 23.041 20.416 1.00 87.19 294 THR A N 1
ATOM 2324 C CA . THR A 1 294 ? 0.886 22.681 21.834 1.00 87.19 294 THR A CA 1
ATOM 2325 C C . THR A 1 294 ? 0.342 23.872 22.615 1.00 87.19 294 THR A C 1
ATOM 2327 O O . THR A 1 294 ? 0.858 24.985 22.486 1.00 87.19 294 THR A O 1
ATOM 2330 N N . LEU A 1 295 ? -0.706 23.638 23.400 1.00 82.62 295 LEU A N 1
ATOM 2331 C CA . LEU A 1 295 ? -1.257 24.616 24.330 1.00 82.62 295 LEU A CA 1
ATOM 2332 C C . LEU A 1 295 ? -0.592 24.393 25.693 1.00 82.62 295 LEU A C 1
ATOM 2334 O O . LEU A 1 295 ? -0.504 23.254 26.148 1.00 82.62 295 LEU A O 1
ATOM 2338 N N . THR A 1 296 ? -0.066 25.466 26.279 1.00 73.88 296 THR A N 1
ATOM 2339 C CA . THR A 1 296 ? 0.506 25.509 27.634 1.00 73.88 296 THR A CA 1
ATOM 2340 C C . THR A 1 296 ? -0.504 26.058 28.617 1.00 73.88 296 THR A C 1
ATOM 2342 O O . THR A 1 296 ? -1.159 27.054 28.228 1.00 73.88 296 THR A O 1
#

Radius of gyration: 23.57 Å; chains: 1; bounding box: 49×46×67 Å

InterPro domains:
  IPR000086 NUDIX hydrolase domain [PF00293] (2-125)
  IPR000086 NUDIX hydrolase domain [PS51462] (1-140)
  IPR000182 GNAT domain [PF00583] (186-284)
  IPR000182 GNAT domain [PS51186] (157-296)
  IPR015797 NUDIX hydrolase-like domain superfamily [SSF55811] (3-126)
  IPR016181 Acyl-CoA N-acyltransferase [SSF55729] (155-289)
  IPR020084 NUDIX hydrolase, conserved site [PS00893] (37-58)
  IPR050832 Bacterial Acetyltransferase [PTHR43877] (156-294)

pLDDT: mean 89.16, std 11.31, range [34.19, 98.69]

Secondary structure (DSSP, 8-state):
-PEEEEEEEEE-TTSPEEEEEEE-TTT--EEEEES--BPPTT--HHHHHHHHHHHHH---SPPPPEEEEEEEEEEEETTEEEEEEEEEEEEE--------SS--TTHHHHEEEEEEE-HHHHHH--S-BSSTTHHHHHHHHHHS---TT-----TT-EEEE--GGGHHHHHHHHHHH-SSS---HHHHHHHHTTTTT-TTEEEEEEE-TTS-EEEEEEEEEEEETTTTEEEEEEEEEEE-GGGTTSSHHHHHHHHHHHHHHHTT-S-EEE--SS-HHHHHHTT-------------

Sequence (296 aa):
MARLAVKLLLVDEDDRLLLIHAKDPKTQAECWYPVGGGVEADESLQTAAARETYEETGLRDLPTGIHVWTRDHTYEFNGETVDVHEEWLLHRVDHFTPAPAHLSDYETTTILGFHWWTAQELIETPETVFPPQLGELLTDLLASPPKENEVVSDPSVVIRPARLEDGEHVWPLAQAFATSFTPERSAFDATWKQLVDVPDTLLLVAETADDRIVGYLLGNTHLTFLANGPVAWVEEVMVDANQRQSGIGRLLMEHAEQWAKSTGAAYLALASRRAGPFYLTLGYEDSATFYKKTLT

Foldseek 3Di:
DAFEKEFEQAAEPVRWGKWWWWAFPAPRAIEIGGFITTADPQHDSQRRVQVRCCQFFVDHPFPRWDWDDWDWDWDAGNNDIHTHIYTYTYGYDHDDAGDHDHDDPVCVHITPGMDTHALVCLVPDPHHYPPNCVSVVSVVCVVPPPPPPPLPPPVFKDKDADDLVCLVQCVVQVCVVDDPDHDDSVVSNVVSVVQHPDPQKGWIFIAGNVRHTFWIWIKGWDADVVLVGIAIETEDITGHPVCPPSCVSVVNVVVSVVVCVVRVHSYYYYDDDPCPVVVVVVVDDDDDDDDDDDDD